Protein AF-A0A2G6P4N2-F1 (afdb_monomer)

Foldseek 3Di:
DPDVPQAPAEAEAPPLVVVLVVLQVVPKDKFAAPVLVVVLVVCVPVCVVSVVLSVQQAVVVVVVVVVVVVPDDDDDPDDDPPPPRHGHDHPDMDMPTDPASLVVLLVVCSSHPYYHYDDLPCPVVQVSCRSNVHDPPPDDDDDDDPDDCVVDDDDDPPPADLPPVCLVVRLVVVLVVVVCVCVVDFDKDKDFHQDLVSVVVSVVVNVVVVDPKDKDKADDDPPDDDDDDDDDDDDDDDDDDDDDDDDDDDDDTIIMIIGDDDD

Mean predicted aligned error: 15.04 Å

Secondary structure (DSSP, 8-state):
--SGGG---EEEETTTHHHHHHHHHHH-EEEESHHHHHHHHHTTTT-HHHHHHHHHHHHHHHHHHHT-TT-SPP--SSPPTT-TT----TT-EEEE--S--HHHHHHHHTTSSEEEE--TT--SHHHHHHHTT--TT-----PPP-S-GGG------TT---SGGGHHHHHHHHHHHHHHHHHHS-SEEEEEESSHHHHHHHHHHHHTTT---EEEE--------S----PPPPPPS-------------SSSEEEEEEPPP-

Nearest PDB structures (foldseek):
  2vsf-assembly1_A  TM=6.490E-01  e=2.785E-02  Thermoplasma acidophilum
  2fph-assembly1_X  TM=6.179E-01  e=8.027E+00  Streptococcus pneumoniae R6
  5eqj-assembly1_A-2  TM=3.404E-01  e=4.078E+00  Saccharomyces cerevisiae S288C

Structure (mmCIF, N/CA/C/O backbone):
data_AF-A0A2G6P4N2-F1
#
_entry.id   AF-A0A2G6P4N2-F1
#
loop_
_atom_site.group_PDB
_atom_site.id
_atom_site.type_symbol
_atom_site.label_atom_id
_atom_site.label_alt_id
_atom_site.label_comp_id
_atom_site.label_asym_id
_atom_site.label_entity_id
_atom_site.label_seq_id
_atom_site.pdbx_PDB_ins_code
_atom_site.Cartn_x
_atom_site.Cartn_y
_atom_site.Cartn_z
_atom_site.occupancy
_atom_site.B_iso_or_equiv
_atom_site.auth_seq_id
_atom_site.auth_comp_id
_atom_site.auth_asym_id
_atom_site.auth_atom_id
_atom_site.pdbx_PDB_model_num
ATOM 1 N N . MET A 1 1 ? 9.043 -32.151 -29.397 1.00 34.69 1 MET A N 1
ATOM 2 C CA . MET A 1 1 ? 8.868 -32.771 -28.065 1.00 34.69 1 MET A CA 1
ATOM 3 C C . MET A 1 1 ? 9.788 -32.085 -27.043 1.00 34.69 1 MET A C 1
ATOM 5 O O . MET A 1 1 ? 10.724 -32.703 -26.569 1.00 34.69 1 MET A O 1
ATOM 9 N N . PHE A 1 2 ? 9.583 -30.788 -26.751 1.00 40.69 2 PHE A N 1
ATOM 10 C CA . PHE A 1 2 ? 10.511 -30.002 -25.902 1.00 40.69 2 PHE A CA 1
ATOM 11 C C . PHE A 1 2 ? 9.855 -28.914 -25.020 1.00 40.69 2 PHE A C 1
ATOM 13 O O . PHE A 1 2 ? 10.559 -28.139 -24.379 1.00 40.69 2 PHE A O 1
ATOM 20 N N . GLU A 1 3 ? 8.523 -28.830 -24.943 1.00 49.84 3 GLU A N 1
ATOM 21 C CA . GLU A 1 3 ? 7.848 -27.791 -24.135 1.00 49.84 3 GLU A CA 1
ATOM 22 C C . GLU A 1 3 ? 7.454 -28.250 -22.723 1.00 49.84 3 GLU A C 1
ATOM 24 O O . GLU A 1 3 ? 7.268 -27.431 -21.823 1.00 49.84 3 GLU A O 1
ATOM 29 N N . GLU A 1 4 ? 7.370 -29.561 -22.508 1.00 49.09 4 GLU A N 1
ATOM 30 C CA . GLU A 1 4 ? 6.678 -30.172 -21.368 1.00 49.09 4 GLU A CA 1
ATOM 31 C C . GLU A 1 4 ? 7.374 -29.952 -20.009 1.00 49.09 4 GLU A C 1
ATOM 33 O O . GLU A 1 4 ? 6.732 -29.989 -18.961 1.00 49.09 4 GLU A O 1
ATOM 38 N N . GLN A 1 5 ? 8.668 -29.610 -20.007 1.00 51.44 5 GLN A N 1
ATOM 39 C CA . GLN A 1 5 ? 9.425 -29.288 -18.789 1.00 51.44 5 GLN A CA 1
ATOM 40 C C . GLN A 1 5 ? 9.215 -27.852 -18.260 1.00 51.44 5 GLN A C 1
ATOM 42 O O . GLN A 1 5 ? 9.641 -27.553 -17.144 1.00 51.44 5 GLN A O 1
ATOM 47 N N . LYS A 1 6 ? 8.569 -26.938 -19.003 1.00 54.97 6 LYS A N 1
ATOM 48 C CA . LYS A 1 6 ? 8.552 -25.496 -18.654 1.00 54.97 6 LYS A CA 1
ATOM 49 C C . LYS A 1 6 ? 7.712 -25.102 -17.425 1.00 54.97 6 LYS A C 1
ATOM 51 O O . LYS A 1 6 ? 7.824 -23.959 -16.987 1.00 54.97 6 LYS A O 1
ATOM 56 N N . ARG A 1 7 ? 6.876 -25.988 -16.863 1.00 65.44 7 ARG A N 1
ATOM 57 C CA . ARG A 1 7 ? 5.937 -25.670 -15.759 1.00 65.44 7 ARG A CA 1
ATOM 58 C C . ARG A 1 7 ? 5.946 -26.716 -14.635 1.00 65.44 7 ARG A C 1
ATOM 60 O O . ARG A 1 7 ? 4.936 -27.361 -14.360 1.00 65.44 7 ARG A O 1
ATOM 67 N N . SER A 1 8 ? 7.090 -26.867 -13.967 1.00 77.75 8 SER A N 1
ATOM 68 C CA . SER A 1 8 ? 7.266 -27.740 -12.790 1.00 77.75 8 SER A CA 1
ATOM 69 C C . SER A 1 8 ? 7.019 -27.057 -11.433 1.00 77.75 8 SER A C 1
ATOM 71 O O . SER A 1 8 ? 6.889 -27.742 -10.422 1.00 77.75 8 SER A O 1
ATOM 73 N N . HIS A 1 9 ? 6.937 -25.723 -11.384 1.00 86.44 9 HIS A N 1
ATOM 74 C CA . HIS A 1 9 ? 6.884 -24.954 -10.134 1.00 86.44 9 HIS A CA 1
ATOM 75 C C . HIS A 1 9 ? 5.471 -24.465 -9.795 1.00 86.44 9 HIS A C 1
ATOM 77 O O . HIS A 1 9 ? 4.723 -24.053 -10.681 1.00 86.44 9 HIS A O 1
ATOM 83 N N . THR A 1 10 ? 5.135 -24.435 -8.504 1.00 92.38 10 THR A N 1
ATOM 84 C CA . THR A 1 10 ? 3.964 -23.719 -7.967 1.00 92.38 10 THR A CA 1
ATOM 85 C C . THR A 1 10 ? 4.447 -22.518 -7.165 1.00 92.38 10 THR A C 1
ATOM 87 O O . THR A 1 10 ? 5.362 -22.658 -6.355 1.00 92.38 10 THR A O 1
ATOM 90 N N . PHE A 1 11 ? 3.848 -21.347 -7.373 1.00 93.88 11 PHE A N 1
ATOM 91 C CA . PHE A 1 11 ? 4.112 -20.166 -6.551 1.00 93.88 11 PHE A CA 1
ATOM 92 C C . PHE A 1 11 ? 3.075 -20.039 -5.436 1.00 93.88 11 PHE A C 1
ATOM 94 O O . PHE A 1 11 ? 1.879 -20.219 -5.659 1.00 93.88 11 PHE A O 1
ATOM 101 N N . LEU A 1 12 ? 3.544 -19.686 -4.242 1.00 94.75 12 LEU A N 1
ATOM 102 C CA . LEU A 1 12 ? 2.726 -19.358 -3.082 1.00 94.75 12 LEU A CA 1
ATOM 103 C C . LEU A 1 12 ? 3.192 -17.991 -2.571 1.00 94.75 12 LEU A C 1
ATOM 105 O O . LEU A 1 12 ? 4.346 -17.842 -2.174 1.00 94.75 12 LEU A O 1
ATOM 109 N N . VAL A 1 13 ? 2.320 -16.987 -2.655 1.00 93.94 13 VAL A N 1
ATOM 110 C CA . VAL A 1 13 ? 2.643 -15.579 -2.394 1.00 93.94 13 VAL A CA 1
ATOM 111 C C . VAL A 1 13 ? 1.896 -15.105 -1.154 1.00 93.94 13 VAL A C 1
ATOM 113 O O . VAL A 1 13 ? 0.691 -14.853 -1.207 1.00 93.94 13 VAL A O 1
ATOM 116 N N . ASP A 1 14 ? 2.648 -14.984 -0.061 1.00 94.31 14 ASP A N 1
ATOM 117 C CA . ASP A 1 14 ? 2.217 -14.374 1.198 1.00 94.31 14 ASP A CA 1
ATOM 118 C C . ASP A 1 14 ? 2.174 -12.840 1.089 1.00 94.31 14 ASP A C 1
ATOM 120 O O . ASP A 1 14 ? 2.883 -12.230 0.283 1.00 94.31 14 ASP A O 1
ATOM 124 N N . GLU A 1 15 ? 1.308 -12.231 1.895 1.00 94.31 15 GLU A N 1
ATOM 125 C CA . GLU A 1 15 ? 0.931 -10.819 1.910 1.00 94.31 15 GLU A CA 1
ATOM 126 C C . GLU A 1 15 ? 0.879 -10.160 0.526 1.00 94.31 15 GLU A C 1
ATOM 128 O O . GLU A 1 15 ? 1.399 -9.059 0.301 1.00 94.31 15 GLU A O 1
ATOM 133 N N . ALA A 1 16 ? 0.197 -10.839 -0.403 1.00 94.69 16 ALA A N 1
ATOM 134 C CA . ALA A 1 16 ? 0.125 -10.495 -1.819 1.00 94.69 16 ALA A CA 1
ATOM 135 C C . ALA A 1 16 ? -0.333 -9.049 -2.103 1.00 94.69 16 ALA A C 1
ATOM 137 O O . ALA A 1 16 ? 0.017 -8.504 -3.148 1.00 94.69 16 ALA A O 1
ATOM 138 N N . HIS A 1 17 ? -1.022 -8.374 -1.171 1.00 93.69 17 HIS A N 1
ATOM 139 C CA . HIS A 1 17 ? -1.331 -6.943 -1.293 1.00 93.69 17 HIS A CA 1
ATOM 140 C C . HIS A 1 17 ? -0.070 -6.078 -1.499 1.00 93.69 17 HIS A C 1
ATOM 142 O O . HIS A 1 17 ? -0.106 -5.090 -2.231 1.00 93.69 17 HIS A O 1
ATOM 148 N N . ASN A 1 18 ? 1.072 -6.477 -0.921 1.00 91.50 18 ASN A N 1
ATOM 149 C CA . ASN A 1 18 ? 2.359 -5.808 -1.123 1.00 91.50 18 ASN A CA 1
ATOM 150 C C . ASN A 1 18 ? 2.904 -5.982 -2.546 1.00 91.50 18 ASN A C 1
ATOM 152 O O . ASN A 1 18 ? 3.698 -5.147 -2.982 1.00 91.50 18 ASN A O 1
ATOM 156 N N . LEU A 1 19 ? 2.541 -7.055 -3.260 1.00 92.94 19 LEU A N 1
ATOM 157 C CA . LEU A 1 19 ? 3.178 -7.416 -4.528 1.00 92.94 19 LEU A CA 1
ATOM 158 C C . LEU A 1 19 ? 2.992 -6.336 -5.596 1.00 92.94 19 LEU A C 1
ATOM 160 O O . LEU A 1 19 ? 3.920 -6.109 -6.369 1.00 92.94 19 LEU A O 1
ATOM 164 N N . VAL A 1 20 ? 1.852 -5.635 -5.617 1.00 91.19 20 VAL A N 1
ATOM 165 C CA . VAL A 1 20 ? 1.613 -4.561 -6.594 1.00 91.19 20 VAL A CA 1
ATOM 166 C C . VAL A 1 20 ? 2.653 -3.453 -6.425 1.00 91.19 20 VAL A C 1
ATOM 168 O O . VAL A 1 20 ? 3.427 -3.188 -7.341 1.00 91.19 20 VAL A O 1
ATOM 171 N N . ASP A 1 21 ? 2.754 -2.860 -5.234 1.00 88.25 21 ASP A N 1
ATOM 172 C CA . ASP A 1 21 ? 3.689 -1.756 -4.988 1.00 88.25 21 ASP A CA 1
ATOM 173 C C . ASP A 1 21 ? 5.155 -2.202 -4.998 1.00 88.25 21 ASP A C 1
ATOM 175 O O . ASP A 1 21 ? 6.033 -1.416 -5.349 1.00 88.25 21 ASP A O 1
ATOM 179 N N . ARG A 1 22 ? 5.443 -3.467 -4.659 1.00 89.94 22 ARG A N 1
ATOM 180 C CA . ARG A 1 22 ? 6.779 -4.059 -4.829 1.00 89.94 22 ARG A CA 1
ATOM 181 C C . ARG A 1 22 ? 7.164 -4.209 -6.293 1.00 89.94 22 ARG A C 1
ATOM 183 O O . ARG A 1 22 ? 8.308 -3.934 -6.633 1.00 89.94 22 ARG A O 1
ATOM 190 N N . SER A 1 23 ? 6.233 -4.606 -7.151 1.00 89.38 23 SER A N 1
ATOM 191 C CA . SER A 1 23 ? 6.482 -4.736 -8.585 1.00 89.38 23 SER A CA 1
ATOM 192 C C . SER A 1 23 ? 6.567 -3.370 -9.260 1.00 89.38 23 SER A C 1
ATOM 194 O O . SER A 1 23 ? 7.471 -3.159 -10.062 1.00 89.38 23 SER A O 1
ATOM 196 N N . ARG A 1 24 ? 5.743 -2.391 -8.857 1.00 90.88 24 ARG A N 1
ATOM 197 C CA . ARG A 1 24 ? 5.930 -0.982 -9.251 1.00 90.88 24 ARG A CA 1
ATOM 198 C C . ARG A 1 24 ? 7.316 -0.467 -8.855 1.00 90.88 24 ARG A C 1
ATOM 200 O O . ARG A 1 24 ? 8.012 0.098 -9.689 1.00 90.88 24 ARG A O 1
ATOM 207 N N . GLU A 1 25 ? 7.750 -0.704 -7.614 1.00 86.31 25 GLU A N 1
ATOM 208 C CA . GLU A 1 25 ? 9.089 -0.349 -7.107 1.00 86.31 25 GLU A CA 1
ATOM 209 C C . GLU A 1 25 ? 10.217 -1.057 -7.888 1.00 86.31 25 GLU A C 1
ATOM 211 O O . GLU A 1 25 ? 11.222 -0.427 -8.203 1.00 86.31 25 GLU A O 1
ATOM 216 N N . MET A 1 26 ? 10.039 -2.334 -8.244 1.00 87.25 26 MET A N 1
ATOM 217 C CA . MET A 1 26 ? 11.032 -3.175 -8.932 1.00 87.25 26 MET A CA 1
ATOM 218 C C . MET A 1 26 ? 11.147 -2.910 -10.441 1.00 87.25 26 MET A C 1
ATOM 220 O O . MET A 1 26 ? 12.238 -3.034 -10.993 1.00 87.25 26 MET A O 1
ATOM 224 N N . PHE A 1 27 ? 10.046 -2.554 -11.106 1.00 85.19 27 PHE A N 1
ATOM 225 C CA . PHE A 1 27 ? 10.009 -2.226 -12.537 1.00 85.19 27 PHE A CA 1
ATOM 226 C C . PHE A 1 27 ? 10.115 -0.715 -12.815 1.00 85.19 27 PHE A C 1
ATOM 228 O O . PHE A 1 27 ? 10.102 -0.304 -13.973 1.00 85.19 27 PHE A O 1
ATOM 235 N N . SER A 1 28 ? 10.244 0.119 -11.778 1.00 83.50 28 SER A N 1
ATOM 236 C CA . SER A 1 28 ? 10.605 1.534 -11.926 1.00 83.50 28 SER A CA 1
ATOM 237 C C . SER A 1 28 ? 12.117 1.711 -12.076 1.00 83.50 28 SER A C 1
ATOM 239 O O . SER A 1 28 ? 12.900 1.022 -11.424 1.00 83.50 28 SER A O 1
ATOM 241 N N . ALA A 1 29 ? 12.541 2.694 -12.871 1.00 77.75 29 ALA A N 1
ATOM 242 C CA . ALA A 1 29 ? 13.952 3.037 -13.051 1.00 77.75 29 ALA A CA 1
ATOM 243 C C . ALA A 1 29 ? 14.230 4.480 -12.601 1.00 77.75 29 ALA A C 1
ATOM 245 O O . ALA A 1 29 ? 13.773 5.433 -13.235 1.00 77.75 29 ALA A O 1
ATOM 246 N N . THR A 1 30 ? 15.004 4.647 -11.522 1.00 73.31 30 THR A N 1
ATOM 247 C CA . THR A 1 30 ? 15.479 5.960 -11.052 1.00 73.31 30 THR A CA 1
ATOM 248 C C . THR A 1 30 ? 16.888 6.245 -11.566 1.00 73.31 30 THR A C 1
ATOM 250 O O . THR A 1 30 ? 17.805 5.444 -11.401 1.00 73.31 30 THR A O 1
ATOM 253 N N . LEU A 1 31 ? 17.058 7.422 -12.160 1.00 68.62 31 LEU A N 1
ATOM 254 C CA . LEU A 1 31 ? 18.263 7.906 -12.819 1.00 68.62 31 LEU A CA 1
ATOM 255 C C . LEU A 1 31 ? 18.715 9.173 -12.072 1.00 68.62 31 LEU A C 1
ATOM 257 O O . LEU A 1 31 ? 18.015 10.188 -12.066 1.00 68.62 31 LEU A O 1
ATOM 261 N N . SER A 1 32 ? 19.853 9.088 -11.380 1.00 68.62 32 SER A N 1
ATOM 262 C CA . SER A 1 32 ? 20.427 10.142 -10.527 1.00 68.62 32 SER A CA 1
ATOM 263 C C . SER A 1 32 ? 21.801 10.579 -11.042 1.00 68.62 32 SER A C 1
ATOM 265 O O . SER A 1 32 ? 22.460 9.829 -11.757 1.00 68.62 32 SER A O 1
ATOM 267 N N . LYS A 1 33 ? 22.273 11.784 -10.684 1.00 64.75 33 LYS A N 1
ATOM 268 C CA . LYS A 1 33 ? 23.544 12.308 -11.229 1.00 64.75 33 LYS A CA 1
ATOM 269 C C . LYS A 1 33 ? 24.809 11.573 -10.788 1.00 64.75 33 LYS A C 1
ATOM 271 O O . LYS A 1 33 ? 25.804 11.542 -11.509 1.00 64.75 33 LYS A O 1
ATOM 276 N N . GLU A 1 34 ? 24.831 11.088 -9.559 1.00 65.31 34 GLU A N 1
ATOM 277 C CA . GLU A 1 34 ? 26.085 10.749 -8.887 1.00 65.31 34 GLU A CA 1
ATOM 278 C C . GLU A 1 34 ? 26.924 9.670 -9.613 1.00 65.31 34 GLU A C 1
ATOM 280 O O . GLU A 1 34 ? 28.110 9.928 -9.855 1.00 65.31 34 GLU A O 1
ATOM 285 N N . PRO A 1 35 ? 26.355 8.531 -10.078 1.00 66.88 35 PRO A N 1
ATOM 286 C CA . PRO A 1 35 ? 27.124 7.502 -10.791 1.00 66.88 35 PRO A CA 1
ATOM 287 C C . PRO A 1 35 ? 27.782 8.033 -12.071 1.00 66.88 35 PRO A C 1
ATOM 289 O O . PRO A 1 35 ? 28.877 7.626 -12.456 1.00 66.88 35 PRO A O 1
ATOM 292 N N . PHE A 1 36 ? 27.118 8.981 -12.720 1.00 67.06 36 PHE A N 1
ATOM 293 C CA . PHE A 1 36 ? 27.472 9.521 -14.026 1.00 67.06 36 PHE A CA 1
ATOM 294 C C . PHE A 1 36 ? 28.635 10.521 -13.930 1.00 67.06 36 PHE A C 1
ATOM 296 O O . PHE A 1 36 ? 29.548 10.469 -14.754 1.00 67.06 36 PHE A O 1
ATOM 303 N N . LEU A 1 37 ? 28.657 11.419 -12.933 1.00 68.25 37 LEU A N 1
ATOM 304 C CA . LEU A 1 37 ? 29.835 12.276 -12.722 1.00 68.25 37 LEU A CA 1
ATOM 305 C C . LEU A 1 37 ? 31.069 11.453 -12.359 1.00 68.25 37 LEU A C 1
ATOM 307 O O . LEU A 1 37 ? 32.186 11.865 -12.665 1.00 68.25 37 LEU A O 1
ATOM 311 N N . THR A 1 38 ? 30.884 10.311 -11.703 1.00 71.50 38 THR A N 1
ATOM 312 C CA . THR A 1 38 ? 31.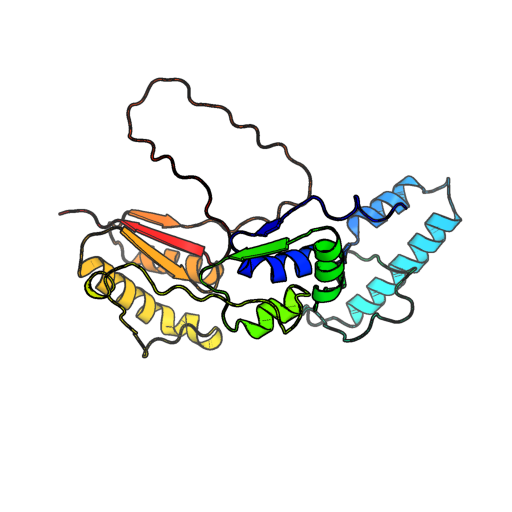960 9.360 -11.418 1.00 71.50 38 THR A CA 1
ATOM 313 C C . THR A 1 38 ? 32.473 8.727 -12.713 1.00 71.50 38 THR A C 1
ATOM 315 O O . THR A 1 38 ? 33.634 8.945 -13.049 1.00 71.50 38 THR A O 1
ATOM 318 N N . VAL A 1 39 ? 31.614 8.101 -13.528 1.00 70.62 39 VAL A N 1
ATOM 319 C CA . VAL A 1 39 ? 31.999 7.542 -14.845 1.00 70.62 39 VAL A CA 1
ATOM 320 C C . VAL A 1 39 ? 32.653 8.595 -15.757 1.00 70.62 39 VAL A C 1
ATOM 322 O O . VAL A 1 39 ? 33.694 8.331 -16.356 1.00 70.62 39 VAL A O 1
ATOM 325 N N . ARG A 1 40 ? 32.116 9.823 -15.827 1.00 68.62 40 ARG A N 1
ATOM 326 C CA . ARG A 1 40 ? 32.695 10.909 -16.644 1.00 68.62 40 ARG A CA 1
ATOM 327 C C . ARG A 1 40 ? 34.082 11.352 -16.160 1.00 68.62 40 ARG A C 1
ATOM 329 O O . ARG A 1 40 ? 34.882 11.795 -16.981 1.00 68.62 40 ARG A O 1
ATOM 336 N N . ARG A 1 41 ? 34.352 11.283 -14.851 1.00 75.19 41 ARG A N 1
ATOM 337 C CA . ARG A 1 41 ? 35.676 11.578 -14.277 1.00 75.19 41 ARG A CA 1
ATOM 338 C C . ARG A 1 41 ? 36.662 10.435 -14.506 1.00 75.19 41 ARG A C 1
ATOM 340 O O . ARG A 1 41 ? 37.822 10.725 -14.762 1.00 75.19 41 ARG A O 1
ATOM 347 N N . MET A 1 42 ? 36.201 9.183 -14.450 1.00 75.62 42 MET A N 1
ATOM 348 C CA . MET A 1 42 ? 37.035 7.998 -14.677 1.00 75.62 42 MET A CA 1
ATOM 349 C C . MET A 1 42 ? 37.589 7.949 -16.106 1.00 75.62 42 MET A C 1
ATOM 351 O O . MET A 1 42 ? 38.789 7.805 -16.265 1.00 75.62 42 MET A O 1
ATOM 355 N N . PHE A 1 43 ? 36.750 8.148 -17.128 1.00 73.12 43 PHE A N 1
ATOM 356 C CA . PHE A 1 43 ? 37.164 8.082 -18.542 1.00 73.12 43 PHE A CA 1
ATOM 357 C C . PHE A 1 43 ? 37.588 9.445 -19.127 1.00 73.12 43 PHE A C 1
ATOM 359 O O . PHE A 1 43 ? 37.291 9.769 -20.283 1.00 73.12 43 PHE A O 1
ATOM 366 N N . LYS A 1 44 ? 38.224 10.307 -18.318 1.00 69.00 44 LYS A N 1
ATOM 367 C CA . LYS A 1 44 ? 38.598 11.682 -18.703 1.00 69.00 44 LYS A CA 1
ATOM 368 C C . LYS A 1 44 ? 39.937 11.722 -19.460 1.00 69.00 44 LYS A C 1
ATOM 370 O O . LYS A 1 44 ? 40.887 12.376 -19.034 1.00 69.00 44 LYS A O 1
ATOM 375 N N . GLY A 1 45 ? 39.956 11.075 -20.618 1.00 67.19 45 GLY A N 1
ATOM 376 C CA . GLY A 1 45 ? 41.076 11.043 -21.562 1.00 67.19 45 GLY A CA 1
ATOM 377 C C . GLY A 1 45 ? 40.951 9.856 -22.511 1.00 67.19 45 GLY A C 1
ATOM 378 O O . GLY A 1 45 ? 41.049 10.017 -23.722 1.00 67.19 45 GLY A O 1
ATOM 379 N N . ASP A 1 46 ? 40.611 8.698 -21.949 1.00 73.19 46 ASP A N 1
ATOM 380 C CA . ASP A 1 46 ? 40.640 7.388 -22.611 1.00 73.19 46 ASP A CA 1
ATOM 381 C C . ASP A 1 46 ? 39.504 7.205 -23.624 1.00 73.19 46 ASP A C 1
ATOM 383 O O . ASP A 1 46 ? 39.679 6.566 -24.657 1.00 73.19 46 ASP A O 1
ATOM 387 N N . LEU A 1 47 ? 38.329 7.789 -23.349 1.00 73.69 47 LEU A N 1
ATOM 388 C CA . LEU A 1 47 ? 37.155 7.731 -24.229 1.00 73.69 47 LEU A CA 1
ATOM 389 C C . LEU A 1 47 ? 36.577 9.140 -24.472 1.00 73.69 47 LEU A C 1
ATOM 391 O O . LEU A 1 47 ? 35.564 9.516 -23.865 1.00 73.69 47 LEU A O 1
ATOM 395 N N . PRO A 1 48 ? 37.176 9.938 -25.382 1.00 70.25 48 PRO A N 1
ATOM 396 C CA . PRO A 1 48 ? 36.743 11.308 -25.663 1.00 70.25 48 PRO A CA 1
ATOM 397 C C . PRO A 1 48 ? 35.284 11.410 -26.122 1.00 70.25 48 PRO A C 1
ATOM 399 O O . PRO A 1 48 ? 34.582 12.349 -25.738 1.00 70.25 48 PRO A O 1
ATOM 402 N N . GLU A 1 49 ? 34.794 10.436 -26.896 1.00 65.50 49 GLU A N 1
ATOM 403 C CA . GLU A 1 49 ? 33.391 10.402 -27.313 1.00 65.50 49 GLU A CA 1
ATOM 404 C C . GLU A 1 49 ? 32.448 10.160 -26.132 1.00 65.50 49 GLU A C 1
ATOM 406 O O . GLU A 1 49 ? 31.492 10.920 -25.967 1.00 65.50 49 GLU A O 1
ATOM 411 N N . LEU A 1 50 ? 32.741 9.186 -25.262 1.00 64.06 50 LEU A N 1
ATOM 412 C CA . LEU A 1 50 ? 31.962 8.967 -24.043 1.00 64.06 50 LEU A CA 1
ATOM 413 C C . LEU A 1 50 ? 31.941 10.251 -23.204 1.00 64.06 50 LEU A C 1
ATOM 415 O O . LEU A 1 50 ? 30.866 10.742 -22.867 1.00 64.06 50 LEU A O 1
ATOM 419 N N . HIS A 1 51 ? 33.096 10.878 -22.961 1.00 65.06 51 HIS A N 1
ATOM 420 C CA . HIS A 1 51 ? 33.163 12.164 -22.262 1.00 65.06 51 HIS A CA 1
ATOM 421 C C . HIS A 1 51 ? 32.336 13.271 -22.960 1.00 65.06 51 HIS A C 1
ATOM 423 O O . HIS A 1 51 ? 31.681 14.066 -22.278 1.00 65.06 51 HIS A O 1
ATOM 429 N N . ARG A 1 52 ? 32.289 13.309 -24.302 1.00 66.56 52 ARG A N 1
ATOM 430 C CA . ARG A 1 52 ? 31.470 14.253 -25.089 1.00 66.56 52 ARG A CA 1
ATOM 431 C C . ARG A 1 52 ? 29.970 13.979 -24.963 1.00 66.56 52 ARG A C 1
ATOM 433 O O . ARG A 1 52 ? 29.210 14.932 -24.777 1.00 66.56 52 ARG A O 1
ATOM 440 N N . VAL A 1 53 ? 29.531 12.717 -25.007 1.00 65.69 53 VAL A N 1
ATOM 441 C CA . VAL A 1 53 ? 28.138 12.324 -24.721 1.00 65.69 53 VAL A CA 1
ATOM 442 C C . VAL A 1 53 ? 27.777 12.788 -23.313 1.00 65.69 53 VAL A C 1
ATOM 444 O O . VAL A 1 53 ? 26.898 13.636 -23.165 1.00 65.69 53 VAL A O 1
ATOM 447 N N . MET A 1 54 ? 28.558 12.364 -22.315 1.00 60.47 54 MET A N 1
ATOM 448 C CA . MET A 1 54 ? 28.450 12.708 -20.887 1.00 60.47 54 MET A CA 1
ATOM 449 C C . MET A 1 54 ? 28.509 14.230 -20.617 1.00 60.47 54 MET A C 1
ATOM 451 O O . MET A 1 54 ? 28.041 14.703 -19.579 1.00 60.47 54 MET A O 1
ATOM 455 N N . GLY A 1 55 ? 29.054 15.011 -21.556 1.00 64.19 55 GLY A N 1
ATOM 456 C CA . GLY A 1 55 ? 29.050 16.475 -21.569 1.00 64.19 55 GLY A CA 1
ATOM 457 C C . GLY A 1 55 ? 27.801 17.110 -22.199 1.00 64.19 55 GLY A C 1
ATOM 458 O O . GLY A 1 55 ? 27.315 18.107 -21.664 1.00 64.19 55 GLY A O 1
ATOM 459 N N . ARG A 1 56 ? 27.248 16.545 -23.289 1.00 65.75 56 ARG A N 1
ATOM 460 C CA . ARG A 1 56 ? 25.929 16.949 -23.834 1.00 65.75 56 ARG A CA 1
ATOM 461 C C . ARG A 1 56 ? 24.854 16.781 -22.768 1.00 65.75 56 ARG A C 1
ATOM 463 O O . ARG A 1 56 ? 24.097 17.715 -22.514 1.00 65.75 56 ARG A O 1
ATOM 470 N N . ILE A 1 57 ? 24.889 15.629 -22.096 1.00 62.66 57 ILE A N 1
ATOM 471 C CA . ILE A 1 57 ? 23.999 15.274 -20.997 1.00 62.66 57 ILE A CA 1
ATOM 472 C C . ILE A 1 57 ? 23.850 16.412 -19.983 1.00 62.66 57 ILE A C 1
ATOM 474 O O . ILE A 1 57 ? 22.739 16.840 -19.677 1.00 62.66 57 ILE A O 1
ATOM 478 N N . ASN A 1 58 ? 24.978 16.913 -19.466 1.00 63.81 58 ASN A N 1
ATOM 479 C CA . ASN A 1 58 ? 24.966 17.808 -18.312 1.00 63.81 58 ASN A CA 1
ATOM 480 C C . ASN A 1 58 ? 24.294 19.163 -18.607 1.00 63.81 58 ASN A C 1
ATOM 482 O O . ASN A 1 58 ? 24.005 19.918 -17.684 1.00 63.81 58 ASN A O 1
ATOM 486 N N . ARG A 1 59 ? 24.034 19.499 -19.876 1.00 65.00 59 ARG A N 1
ATOM 487 C CA . ARG A 1 59 ? 23.307 20.721 -20.237 1.00 65.00 59 ARG A CA 1
ATOM 488 C C . ARG A 1 59 ? 21.787 20.552 -20.156 1.00 65.00 59 ARG A C 1
ATOM 490 O O . ARG A 1 59 ? 21.117 21.502 -19.772 1.00 65.00 59 ARG A O 1
ATOM 497 N N . TRP A 1 60 ? 21.241 19.367 -20.442 1.00 62.72 60 TRP A N 1
ATOM 498 C CA . TRP A 1 60 ? 19.787 19.181 -20.530 1.00 62.72 60 TRP A CA 1
ATOM 499 C C . TRP A 1 60 ? 19.088 19.157 -19.162 1.00 62.72 60 TRP A C 1
ATOM 501 O O . TRP A 1 60 ? 18.148 19.923 -18.959 1.00 62.72 60 TRP A O 1
ATOM 511 N N . PHE A 1 61 ? 19.584 18.400 -18.172 1.00 57.75 61 PHE A N 1
ATOM 512 C CA . PHE A 1 61 ? 19.019 18.470 -16.810 1.00 57.75 61 PHE A CA 1
ATOM 513 C C . PHE A 1 61 ? 19.163 19.878 -16.182 1.00 57.75 61 PHE A C 1
ATOM 515 O O . PHE A 1 61 ? 18.354 20.237 -15.331 1.00 57.75 61 PHE A O 1
ATOM 522 N N . LEU A 1 62 ? 20.135 20.712 -16.593 1.00 63.06 62 LEU A N 1
ATOM 523 C CA . LEU A 1 62 ? 20.192 22.119 -16.154 1.00 63.06 62 LEU A CA 1
ATOM 524 C C . LEU A 1 62 ? 19.036 22.953 -16.733 1.00 63.06 62 LEU A C 1
ATOM 526 O O . LEU A 1 62 ? 18.500 23.804 -16.025 1.00 63.06 62 LEU A O 1
ATOM 530 N N . THR A 1 63 ? 18.619 22.687 -17.975 1.00 66.94 63 THR A N 1
ATOM 531 C CA . THR A 1 63 ? 17.405 23.274 -18.568 1.00 66.94 63 THR A CA 1
ATOM 532 C C . THR A 1 63 ? 16.152 22.787 -17.842 1.00 66.94 63 THR A C 1
ATOM 534 O O . THR A 1 63 ? 15.360 23.612 -17.394 1.00 66.94 63 THR A O 1
ATOM 537 N N . MET A 1 64 ? 16.001 21.472 -17.640 1.00 60.12 64 MET A N 1
ATOM 538 C CA . MET A 1 64 ? 14.832 20.905 -16.949 1.00 60.12 64 MET A CA 1
ATOM 539 C C . MET A 1 64 ? 14.717 21.404 -15.500 1.00 60.12 64 MET A C 1
ATOM 541 O O . MET A 1 64 ? 13.613 21.690 -15.041 1.00 60.12 64 MET A O 1
ATOM 545 N N . ARG A 1 65 ? 15.843 21.599 -14.791 1.00 59.44 65 ARG A N 1
ATOM 546 C CA . ARG A 1 65 ? 15.843 22.191 -13.443 1.00 59.44 65 ARG A CA 1
ATOM 547 C C . ARG A 1 65 ? 15.311 23.627 -13.444 1.00 59.44 65 ARG A C 1
ATOM 549 O O . ARG A 1 65 ? 14.449 23.923 -12.631 1.00 59.44 65 ARG A O 1
ATOM 556 N N . LYS A 1 66 ? 15.756 24.481 -14.379 1.00 64.25 66 LYS A N 1
ATOM 557 C CA . LYS A 1 66 ? 15.236 25.859 -14.546 1.00 64.25 66 LYS A CA 1
ATOM 558 C C . LYS A 1 66 ? 13.746 25.908 -14.915 1.00 64.25 66 LYS A C 1
ATOM 560 O O . LYS A 1 66 ? 13.086 26.905 -14.672 1.00 64.25 66 LYS A O 1
ATOM 565 N N . GLN A 1 67 ? 13.212 24.846 -15.517 1.00 64.69 67 GLN A N 1
ATOM 566 C CA . GLN A 1 67 ? 11.780 24.698 -15.812 1.00 64.69 67 GLN A CA 1
ATOM 567 C C . GLN A 1 67 ? 10.979 24.072 -14.650 1.00 64.69 67 GLN A C 1
ATOM 569 O O . GLN A 1 67 ? 9.793 23.784 -14.812 1.00 64.69 67 GLN A O 1
ATOM 574 N N . SER A 1 68 ? 11.619 23.828 -13.500 1.00 55.16 68 SER A N 1
ATOM 575 C CA . SER A 1 68 ? 11.056 23.132 -12.331 1.00 55.16 68 SER A CA 1
ATOM 576 C C . SER A 1 68 ? 11.222 23.946 -11.034 1.00 55.16 68 SER A C 1
ATOM 578 O O . SER A 1 68 ? 11.305 23.376 -9.946 1.00 55.16 68 SER A O 1
ATOM 580 N N . ASP A 1 69 ? 11.270 25.279 -11.144 1.00 49.28 69 ASP A N 1
ATOM 581 C CA . ASP A 1 69 ? 11.616 26.238 -10.072 1.00 49.28 69 ASP A CA 1
ATOM 582 C C . ASP A 1 69 ? 10.672 26.244 -8.844 1.00 49.28 69 ASP A C 1
ATOM 584 O O . ASP A 1 69 ? 10.928 26.948 -7.871 1.00 49.28 69 ASP A O 1
ATOM 588 N N . SER A 1 70 ? 9.604 25.439 -8.832 1.00 54.59 70 SER A N 1
ATOM 589 C CA . SER A 1 70 ? 8.700 25.274 -7.682 1.00 54.59 70 SER A CA 1
ATOM 590 C C . SER A 1 70 ? 9.159 24.234 -6.650 1.00 54.59 70 SER A C 1
ATOM 592 O O . SER A 1 70 ? 8.527 24.100 -5.603 1.00 54.59 70 SER A O 1
ATOM 594 N N . GLY A 1 71 ? 10.206 23.450 -6.939 1.00 53.22 71 GLY A N 1
ATOM 595 C CA . GLY A 1 71 ? 10.704 22.388 -6.049 1.00 53.22 71 GLY A CA 1
ATOM 596 C C . GLY A 1 71 ? 9.778 21.168 -5.898 1.00 53.22 71 GLY A C 1
ATOM 597 O O . GLY A 1 71 ? 10.089 20.253 -5.137 1.00 53.22 71 GLY A O 1
ATOM 598 N N . LEU A 1 72 ? 8.655 21.130 -6.621 1.00 49.78 72 LEU A N 1
ATOM 599 C CA . LEU A 1 72 ? 7.684 20.035 -6.599 1.00 49.78 72 LEU A CA 1
ATOM 600 C C . LEU A 1 72 ? 7.997 18.971 -7.670 1.00 49.78 72 LEU A C 1
ATOM 602 O O . LEU A 1 72 ? 8.485 19.309 -8.751 1.00 49.78 72 LEU A O 1
ATOM 606 N N . PRO A 1 73 ? 7.685 17.682 -7.426 1.00 53.31 73 PRO A N 1
ATOM 607 C CA . PRO A 1 73 ? 7.885 16.626 -8.414 1.00 53.31 73 PRO A CA 1
ATOM 608 C C . PRO A 1 73 ? 6.921 16.785 -9.601 1.00 53.31 73 PRO A C 1
ATOM 610 O O . PRO A 1 73 ? 5.704 16.662 -9.457 1.00 53.31 73 PRO A O 1
ATOM 613 N N . ARG A 1 74 ? 7.477 17.025 -10.792 1.00 60.94 74 ARG A N 1
ATOM 614 C CA . ARG A 1 74 ? 6.739 17.082 -12.062 1.00 60.94 74 ARG A CA 1
ATOM 615 C C . ARG A 1 74 ? 6.446 15.663 -12.563 1.00 60.94 74 ARG A C 1
ATOM 617 O O . ARG A 1 74 ? 7.355 14.845 -12.664 1.00 60.94 74 ARG A O 1
ATOM 624 N N . ILE A 1 75 ? 5.179 15.382 -12.873 1.00 62.97 75 ILE A N 1
ATOM 625 C CA . ILE A 1 75 ? 4.714 14.099 -13.422 1.00 62.97 75 ILE A CA 1
ATOM 626 C C . ILE A 1 75 ? 4.304 14.326 -14.877 1.00 62.97 75 ILE A C 1
ATOM 628 O O . ILE A 1 75 ? 3.469 15.185 -15.153 1.00 62.97 75 ILE A O 1
ATOM 632 N N . GLU A 1 76 ? 4.863 13.542 -15.795 1.00 64.25 76 GLU A N 1
ATOM 633 C CA . GLU A 1 76 ? 4.563 13.608 -17.229 1.00 64.25 76 GLU A CA 1
ATOM 634 C C . GLU A 1 76 ? 4.000 12.268 -17.717 1.00 64.25 76 GLU A C 1
ATOM 636 O O . GLU A 1 76 ? 4.339 11.212 -17.184 1.00 64.25 76 GLU A O 1
ATOM 641 N N . LYS A 1 77 ? 3.094 12.309 -18.703 1.00 60.31 77 LYS A N 1
ATOM 642 C CA . LYS A 1 77 ? 2.405 11.109 -19.225 1.00 60.31 77 LYS A CA 1
ATOM 643 C C . LYS A 1 77 ? 3.202 10.358 -20.297 1.00 60.31 77 LYS A C 1
ATOM 645 O O . LYS A 1 77 ? 2.861 9.227 -20.623 1.00 60.31 77 LYS A O 1
ATOM 650 N N . SER A 1 78 ? 4.235 10.987 -20.842 1.00 57.88 78 SER A N 1
ATOM 651 C CA . SER A 1 78 ? 5.151 10.445 -21.841 1.00 57.88 78 SER A CA 1
ATOM 652 C C . SER A 1 78 ? 6.589 10.643 -21.368 1.00 57.88 78 SER A C 1
ATOM 654 O O . SER A 1 78 ? 6.868 11.520 -20.550 1.00 57.88 78 SER A O 1
ATOM 656 N N . ALA A 1 79 ? 7.514 9.842 -21.892 1.00 57.50 79 ALA A N 1
ATOM 657 C CA . ALA A 1 79 ? 8.934 10.144 -21.767 1.00 57.50 79 ALA A CA 1
ATOM 658 C C . ALA A 1 79 ? 9.247 11.476 -22.487 1.00 57.50 79 ALA A C 1
ATOM 660 O O . ALA A 1 79 ? 8.745 11.669 -23.596 1.00 57.50 79 ALA A O 1
ATOM 661 N N . PRO A 1 80 ? 10.070 12.371 -21.911 1.00 60.38 80 PRO A N 1
ATOM 662 C CA . PRO A 1 80 ? 10.572 13.545 -22.621 1.00 60.38 80 PRO A CA 1
ATOM 663 C C . PRO A 1 80 ? 11.336 13.167 -23.895 1.00 60.38 80 PRO A C 1
ATOM 665 O O . PRO A 1 80 ? 12.163 12.249 -23.879 1.00 60.38 80 PRO A O 1
ATOM 668 N N . ASP A 1 81 ? 11.120 13.906 -24.982 1.00 54.84 81 ASP A N 1
ATOM 669 C CA . ASP A 1 81 ? 11.858 13.699 -26.227 1.00 54.84 81 ASP A CA 1
ATOM 670 C C . ASP A 1 81 ? 13.370 13.870 -26.022 1.00 54.84 81 ASP A C 1
ATOM 672 O O . ASP A 1 81 ? 13.844 14.793 -25.355 1.00 54.84 81 ASP A O 1
ATOM 676 N N . GLY A 1 82 ? 14.152 12.952 -26.596 1.00 55.19 82 GLY A N 1
ATOM 677 C CA . GLY A 1 82 ? 15.607 12.936 -26.431 1.00 55.19 82 GLY A CA 1
ATOM 678 C C . GLY A 1 82 ? 16.107 12.373 -25.092 1.00 55.19 82 GLY A C 1
ATOM 679 O O . GLY A 1 82 ? 17.266 12.599 -24.753 1.00 55.19 82 GLY A O 1
ATOM 680 N N . L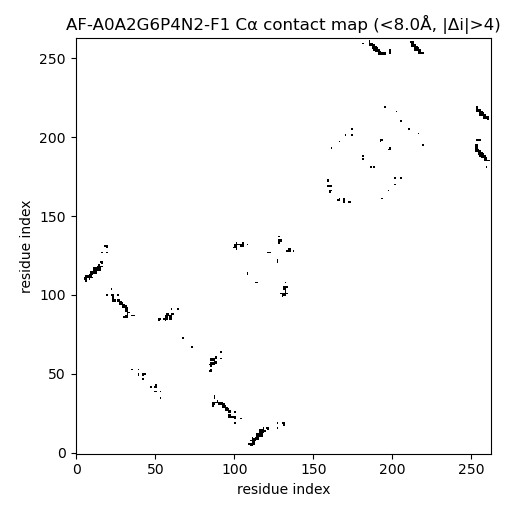EU A 1 83 ? 15.287 11.616 -24.348 1.00 49.03 83 LEU A N 1
ATOM 681 C CA . LEU A 1 83 ? 15.656 11.031 -23.048 1.00 49.03 83 LEU A CA 1
ATOM 682 C C . LEU A 1 83 ? 16.953 10.200 -23.064 1.00 49.03 83 LEU A C 1
ATOM 684 O O . LEU A 1 83 ? 17.794 10.323 -22.173 1.00 49.03 83 LEU A O 1
ATOM 688 N N . GLY A 1 84 ? 17.092 9.332 -24.071 1.00 49.62 84 GLY A N 1
ATOM 689 C CA . GLY A 1 84 ? 18.110 8.276 -24.120 1.00 49.62 84 GLY A CA 1
ATOM 690 C C . GLY A 1 84 ? 19.555 8.754 -23.912 1.00 49.62 84 GLY A C 1
ATOM 691 O O . GLY A 1 84 ? 20.277 8.120 -23.143 1.00 49.62 84 GLY A O 1
ATOM 692 N N . PRO A 1 85 ? 20.005 9.861 -24.538 1.00 48.75 85 PRO A N 1
ATOM 693 C CA . PRO A 1 85 ? 21.401 10.272 -24.452 1.00 48.75 85 PRO A CA 1
ATOM 694 C C . PRO A 1 85 ? 21.734 11.319 -23.375 1.00 48.75 85 PRO A C 1
ATOM 696 O O . PRO A 1 85 ? 22.837 11.842 -23.490 1.00 48.75 85 PRO A O 1
ATOM 699 N N . LEU A 1 86 ? 20.849 11.725 -22.432 1.00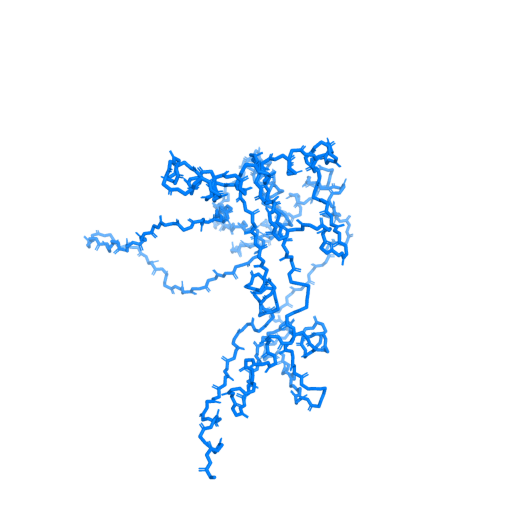 50.38 86 LEU A N 1
ATOM 700 C CA . LEU A 1 86 ? 20.946 13.064 -21.781 1.00 50.38 86 LEU A CA 1
ATOM 701 C C . LEU A 1 86 ? 20.623 13.224 -20.257 1.00 50.38 86 LEU A C 1
ATOM 703 O O . LEU A 1 86 ? 20.082 14.246 -19.847 1.00 50.38 86 LEU A O 1
ATOM 707 N N . LEU A 1 87 ? 21.036 12.329 -19.353 1.00 43.59 87 LEU A N 1
ATOM 708 C CA . LEU A 1 87 ? 20.511 12.254 -17.967 1.00 43.59 87 LEU A CA 1
ATOM 709 C C . LEU A 1 87 ? 21.399 12.698 -16.734 1.00 43.59 87 LEU A C 1
ATOM 711 O O . LEU A 1 87 ? 21.545 11.905 -15.808 1.00 43.59 87 LEU A O 1
ATOM 715 N N . TRP A 1 88 ? 21.965 13.928 -16.614 1.00 46.75 88 TRP A N 1
ATOM 716 C CA . TRP A 1 88 ? 22.809 14.347 -15.436 1.00 46.75 88 TRP A CA 1
ATOM 717 C C . TRP A 1 88 ? 22.774 15.869 -15.007 1.00 46.75 88 TRP A C 1
ATOM 719 O O . TRP A 1 88 ? 23.203 16.724 -15.769 1.00 46.75 88 TRP A O 1
ATOM 729 N N . ALA A 1 89 ? 22.425 16.247 -13.755 1.00 35.88 89 ALA A N 1
ATOM 730 C CA . ALA A 1 89 ? 22.674 17.543 -13.051 1.00 35.88 89 ALA A CA 1
ATOM 731 C C . ALA A 1 89 ? 22.480 17.380 -11.519 1.00 35.88 89 ALA A C 1
ATOM 733 O O . ALA A 1 89 ? 21.785 16.458 -11.104 1.00 35.88 89 ALA A O 1
ATOM 734 N N . ASP A 1 90 ? 23.123 18.194 -10.664 1.00 44.12 90 ASP A N 1
ATOM 735 C CA . ASP A 1 90 ? 23.224 17.872 -9.220 1.00 44.12 90 ASP A CA 1
ATOM 736 C C . ASP A 1 90 ? 21.925 18.145 -8.454 1.00 44.12 90 ASP A C 1
ATOM 738 O O . ASP A 1 90 ? 21.248 19.145 -8.698 1.00 44.12 90 ASP A O 1
ATOM 742 N N . GLN A 1 91 ? 21.593 17.216 -7.548 1.00 53.81 91 GLN A N 1
ATOM 743 C CA . GLN A 1 91 ? 20.288 17.072 -6.885 1.00 5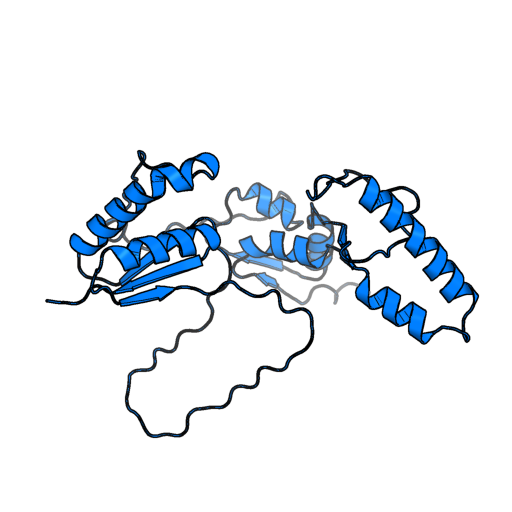3.81 91 GLN A CA 1
ATOM 744 C C . GLN A 1 91 ? 19.084 16.901 -7.835 1.00 53.81 91 GLN A C 1
ATOM 746 O O . GLN A 1 91 ? 17.947 17.160 -7.453 1.00 53.81 91 GLN A O 1
ATOM 751 N N . PHE A 1 92 ? 19.303 16.397 -9.056 1.00 52.25 92 PHE A N 1
ATOM 752 C CA . PHE A 1 92 ? 18.222 15.921 -9.925 1.00 52.25 92 PHE A CA 1
ATOM 753 C C . PHE A 1 92 ? 18.118 14.388 -9.880 1.00 52.25 92 PHE A C 1
ATOM 755 O O . PHE A 1 92 ? 19.113 13.677 -10.064 1.00 52.25 92 PHE A O 1
ATOM 762 N N . GLN A 1 93 ? 16.902 13.883 -9.663 1.00 59.94 93 GLN A N 1
ATOM 763 C CA . GLN A 1 93 ? 16.537 12.478 -9.844 1.00 59.94 93 GLN A CA 1
ATOM 764 C C . GLN A 1 93 ? 15.332 12.401 -10.775 1.00 59.94 93 GLN A C 1
ATOM 766 O O . GLN A 1 93 ? 14.314 13.042 -10.528 1.00 59.94 93 GLN A O 1
ATOM 771 N N . MET A 1 94 ? 15.429 11.577 -11.812 1.00 64.75 94 MET A N 1
ATOM 772 C CA . MET A 1 94 ? 14.315 11.258 -12.698 1.00 64.75 94 MET A CA 1
ATOM 773 C C . MET A 1 94 ? 13.889 9.819 -12.435 1.00 64.75 94 MET A C 1
ATOM 775 O O . MET A 1 94 ? 14.747 8.944 -12.397 1.00 64.75 94 MET A O 1
ATOM 779 N N . THR A 1 95 ? 12.598 9.545 -12.256 1.00 67.69 95 THR A N 1
ATOM 780 C CA . THR A 1 95 ? 12.104 8.166 -12.114 1.00 67.69 95 THR A CA 1
ATOM 781 C C . THR A 1 95 ? 11.100 7.863 -13.210 1.00 67.69 95 THR A C 1
ATOM 783 O O . THR A 1 95 ? 10.019 8.445 -13.231 1.00 67.69 95 THR A O 1
ATOM 786 N N . LEU A 1 96 ? 11.445 6.924 -14.091 1.00 72.94 96 LEU A N 1
ATOM 787 C CA . LEU A 1 96 ? 10.459 6.243 -14.921 1.00 72.94 96 LEU A CA 1
ATOM 788 C C . LEU A 1 96 ? 9.668 5.321 -13.990 1.00 72.94 96 LEU A C 1
ATOM 790 O O . LEU A 1 96 ? 10.180 4.283 -13.569 1.00 72.94 96 LEU A O 1
ATOM 794 N N . PHE A 1 97 ? 8.471 5.750 -13.596 1.00 79.62 97 PHE A N 1
ATOM 795 C CA . PHE A 1 97 ? 7.647 5.031 -12.630 1.00 79.62 97 PHE A CA 1
ATOM 796 C C . PHE A 1 97 ? 6.742 4.015 -13.328 1.00 79.62 97 PHE A C 1
ATOM 798 O O . PHE A 1 97 ? 5.937 4.374 -14.188 1.00 79.62 97 PHE A O 1
ATOM 805 N N . CYS A 1 98 ? 6.849 2.747 -12.936 1.00 83.81 98 CYS A N 1
ATOM 806 C CA . CYS A 1 98 ? 5.945 1.702 -13.396 1.00 83.81 98 CYS A CA 1
ATOM 807 C C . CYS A 1 98 ? 4.578 1.869 -12.711 1.00 83.81 98 CYS A C 1
ATOM 809 O O . CYS A 1 98 ? 4.440 1.620 -11.514 1.00 83.81 98 CYS A O 1
ATOM 811 N N . ILE A 1 99 ? 3.574 2.323 -13.467 1.00 86.38 99 ILE A N 1
ATOM 812 C CA . ILE A 1 99 ? 2.190 2.487 -12.987 1.00 86.38 99 ILE A CA 1
ATOM 813 C C . ILE A 1 99 ? 1.473 1.129 -12.937 1.00 86.38 99 ILE A C 1
ATOM 815 O O . ILE A 1 99 ? 0.787 0.827 -11.957 1.00 86.38 99 ILE A O 1
ATOM 819 N N . ASP A 1 100 ? 1.664 0.313 -13.973 1.00 90.56 100 ASP A N 1
ATOM 820 C CA . ASP A 1 100 ? 1.036 -0.994 -14.148 1.00 90.56 100 ASP A CA 1
ATOM 821 C C . ASP A 1 100 ? 2.107 -2.093 -14.320 1.00 90.56 100 ASP A C 1
ATOM 823 O O . ASP A 1 100 ? 2.787 -2.118 -15.349 1.00 90.56 100 ASP A O 1
ATOM 827 N N . PRO A 1 101 ? 2.286 -2.981 -13.321 1.00 92.38 101 PRO A N 1
ATOM 828 C CA . PRO A 1 101 ? 3.217 -4.105 -13.378 1.00 92.38 101 PRO A CA 1
ATOM 829 C C . PRO A 1 101 ? 2.592 -5.410 -13.918 1.00 92.38 101 PRO A C 1
ATOM 831 O O . PRO A 1 101 ? 3.248 -6.455 -13.875 1.00 92.38 101 PRO A O 1
ATOM 834 N N . SER A 1 102 ? 1.324 -5.391 -14.353 1.00 94.62 102 SER A N 1
ATOM 835 C CA . SER A 1 102 ? 0.546 -6.593 -14.690 1.00 94.62 102 SER A CA 1
ATOM 836 C C . SER A 1 102 ? 1.211 -7.451 -15.767 1.00 94.62 102 SER A C 1
ATOM 838 O O . SER A 1 102 ? 1.337 -8.661 -15.596 1.00 94.62 102 SER A O 1
ATOM 840 N N . PHE A 1 103 ? 1.715 -6.834 -16.839 1.00 92.00 103 PHE A N 1
ATOM 841 C CA . PHE A 1 103 ? 2.377 -7.521 -17.950 1.00 92.00 103 PHE A CA 1
ATOM 842 C C . PHE A 1 103 ? 3.634 -8.290 -17.508 1.00 92.00 103 PHE A C 1
ATOM 844 O O . PHE A 1 103 ? 3.830 -9.452 -17.867 1.00 92.00 103 PHE A O 1
ATOM 851 N N . GLN A 1 104 ? 4.485 -7.663 -16.693 1.00 92.44 104 GLN A N 1
ATOM 852 C CA . GLN A 1 104 ? 5.725 -8.278 -16.218 1.00 92.44 104 GLN A CA 1
ATOM 853 C C . GLN A 1 104 ? 5.452 -9.359 -15.161 1.00 92.44 104 GLN A C 1
ATOM 855 O O . GLN A 1 104 ? 6.207 -10.330 -15.068 1.00 92.44 104 GLN A O 1
ATOM 860 N N . LEU A 1 105 ? 4.368 -9.224 -14.387 1.00 93.88 105 LEU A N 1
ATOM 861 C CA . LEU A 1 105 ? 3.904 -10.268 -13.476 1.00 93.88 105 LEU A CA 1
ATOM 862 C C . LEU A 1 105 ? 3.277 -11.450 -14.228 1.00 93.88 105 LEU A C 1
ATOM 864 O O . LEU A 1 105 ? 3.643 -12.584 -13.932 1.00 93.88 105 LEU A O 1
ATOM 868 N N . ALA A 1 106 ? 2.457 -11.224 -15.258 1.00 93.25 106 ALA A N 1
ATOM 869 C CA . ALA A 1 106 ? 1.925 -12.283 -16.120 1.00 93.25 106 ALA A CA 1
ATOM 870 C C . ALA A 1 106 ? 3.054 -13.141 -16.724 1.00 93.25 106 ALA A C 1
ATOM 872 O O . ALA A 1 106 ? 3.068 -14.361 -16.553 1.00 93.25 106 ALA A O 1
ATOM 873 N N . ALA A 1 107 ? 4.076 -12.504 -17.310 1.00 91.25 107 ALA A N 1
ATOM 874 C CA . ALA A 1 107 ? 5.257 -13.187 -17.848 1.00 91.25 107 ALA A CA 1
ATOM 875 C C . ALA A 1 107 ? 6.074 -13.952 -16.779 1.00 91.25 107 ALA A C 1
ATOM 877 O O . ALA A 1 107 ? 6.753 -14.938 -17.082 1.00 91.25 107 ALA A O 1
ATOM 878 N N . ALA A 1 108 ? 6.013 -13.540 -15.507 1.00 89.56 108 ALA A N 1
ATOM 879 C CA . ALA A 1 108 ? 6.577 -14.317 -14.405 1.00 89.56 108 ALA A CA 1
ATOM 880 C C . ALA A 1 108 ? 5.699 -15.533 -14.052 1.00 89.56 108 ALA A C 1
ATOM 882 O O . ALA A 1 108 ? 6.236 -16.616 -13.807 1.00 89.56 108 ALA A O 1
ATOM 883 N N . LEU A 1 109 ? 4.370 -15.380 -14.062 1.00 90.88 109 LEU A N 1
ATOM 884 C CA . LEU A 1 109 ? 3.397 -16.431 -13.746 1.00 90.88 109 LEU A CA 1
ATOM 885 C C . LEU A 1 109 ? 3.363 -17.554 -14.790 1.00 90.88 109 LEU A C 1
ATOM 887 O O . LEU A 1 109 ? 3.220 -18.715 -14.407 1.00 90.88 109 LEU A O 1
ATOM 891 N N . GLU A 1 110 ? 3.587 -17.256 -16.073 1.00 89.75 110 GLU A N 1
ATOM 892 C CA . GLU A 1 110 ? 3.667 -18.253 -17.158 1.00 89.75 110 GLU A CA 1
ATOM 893 C C . GLU A 1 110 ? 4.716 -19.356 -16.929 1.00 89.75 110 GLU A C 1
ATOM 895 O O . GLU A 1 110 ? 4.598 -20.450 -17.491 1.00 89.75 110 GLU A O 1
ATOM 900 N N . ARG A 1 111 ? 5.729 -19.072 -16.098 1.00 87.94 111 ARG A N 1
ATOM 901 C CA . ARG A 1 111 ? 6.816 -19.984 -15.694 1.00 87.94 111 ARG A CA 1
ATOM 902 C C . ARG A 1 111 ? 6.406 -20.956 -14.576 1.00 87.94 111 ARG A C 1
ATOM 904 O O . ARG A 1 111 ? 7.184 -21.836 -14.205 1.00 87.94 111 ARG A O 1
ATOM 911 N N . SER A 1 112 ? 5.211 -20.781 -14.017 1.00 88.88 112 SER A N 1
ATOM 912 C CA . SER A 1 112 ? 4.607 -21.651 -13.008 1.00 88.88 112 SER A CA 1
ATOM 913 C C . SER A 1 112 ? 3.493 -22.508 -13.617 1.00 88.88 112 SER A C 1
ATOM 915 O O . SER A 1 112 ? 2.943 -22.196 -14.673 1.00 88.88 112 SER A O 1
ATOM 917 N N . ARG A 1 113 ? 3.149 -23.612 -12.950 1.00 90.56 113 ARG A N 1
ATOM 918 C CA . ARG A 1 113 ? 1.943 -24.402 -13.241 1.00 90.56 113 ARG A CA 1
ATOM 919 C C . ARG A 1 113 ? 0.708 -23.810 -12.564 1.00 90.56 113 ARG A C 1
ATOM 921 O O . ARG A 1 113 ? -0.390 -23.897 -13.104 1.00 90.56 113 ARG A O 1
ATOM 928 N N . VAL A 1 114 ? 0.902 -23.263 -11.365 1.00 91.88 114 VAL A N 1
ATOM 929 C CA . VAL A 1 114 ? -0.121 -22.693 -10.484 1.00 91.88 114 VAL A CA 1
ATOM 930 C C . VAL A 1 114 ? 0.525 -21.558 -9.689 1.00 91.88 114 VAL A C 1
ATOM 932 O O . VAL A 1 114 ? 1.664 -21.692 -9.238 1.00 91.88 114 VAL A O 1
ATOM 935 N N . ALA A 1 115 ? -0.219 -20.479 -9.457 1.00 94.00 115 ALA A N 1
ATOM 936 C CA . ALA A 1 115 ? 0.123 -19.458 -8.478 1.00 94.00 115 ALA A CA 1
ATOM 937 C C . ALA A 1 115 ? -1.040 -19.267 -7.498 1.00 94.00 115 ALA A C 1
ATOM 939 O O . ALA A 1 115 ? -2.197 -19.176 -7.908 1.00 94.00 115 ALA A O 1
ATOM 940 N N . ILE A 1 116 ? -0.725 -19.221 -6.206 1.00 95.38 116 ILE A N 1
ATOM 941 C CA . ILE A 1 116 ? -1.673 -19.000 -5.114 1.00 95.38 116 ILE A CA 1
ATOM 942 C C . ILE A 1 116 ? -1.259 -17.715 -4.402 1.00 95.38 116 ILE A C 1
ATOM 944 O O . ILE A 1 116 ? -0.164 -17.632 -3.849 1.00 95.38 116 ILE A O 1
ATOM 948 N N . PHE A 1 117 ? -2.142 -16.722 -4.407 1.00 95.75 117 PHE A N 1
ATOM 949 C CA . PHE A 1 117 ? -1.955 -15.450 -3.714 1.00 95.75 117 PHE A CA 1
ATOM 950 C C . PHE A 1 117 ? -2.831 -15.429 -2.466 1.00 95.75 117 PHE A C 1
ATOM 952 O O . PHE A 1 117 ? -4.027 -15.705 -2.563 1.00 95.75 117 PHE A O 1
ATOM 959 N N . PHE A 1 118 ? -2.266 -15.076 -1.312 1.00 94.25 118 PHE A N 1
ATOM 960 C CA . PHE A 1 118 ? -3.040 -14.892 -0.089 1.00 94.25 118 PHE A CA 1
ATOM 961 C C . PHE A 1 118 ? -2.653 -13.604 0.642 1.00 94.25 118 PHE A C 1
ATOM 963 O O . PHE A 1 118 ? -1.508 -13.158 0.616 1.00 94.25 118 PHE A O 1
ATOM 970 N N . SER A 1 119 ? -3.660 -12.964 1.235 1.00 94.25 119 SER A N 1
ATOM 9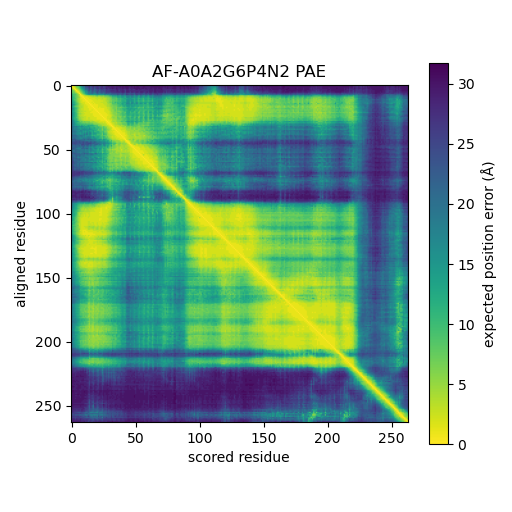71 C CA . SER A 1 119 ? -3.551 -11.844 2.172 1.00 94.25 119 SER A CA 1
ATOM 972 C C . SER A 1 119 ? -4.951 -11.499 2.691 1.00 94.25 119 SER A C 1
ATOM 974 O O . SER A 1 119 ? -5.941 -11.700 1.985 1.00 94.25 119 SER A O 1
ATOM 976 N N . ALA A 1 120 ? -5.043 -10.936 3.896 1.00 88.75 120 ALA A N 1
ATOM 977 C CA . ALA A 1 120 ? -6.306 -10.492 4.486 1.00 88.75 120 ALA A CA 1
ATOM 978 C C . ALA A 1 120 ? -6.908 -9.229 3.824 1.00 88.75 120 ALA A C 1
ATOM 980 O O . ALA A 1 120 ? -8.053 -8.882 4.103 1.00 88.75 120 ALA A O 1
ATOM 981 N N . THR A 1 121 ? -6.156 -8.522 2.969 1.00 89.38 121 THR A N 1
ATOM 982 C CA . THR A 1 121 ? -6.490 -7.159 2.502 1.00 89.38 121 THR A CA 1
ATOM 983 C C . THR A 1 121 ? -6.646 -7.020 0.980 1.00 89.38 121 THR A C 1
ATOM 985 O O . THR A 1 121 ? -6.526 -5.919 0.443 1.00 89.38 121 THR A O 1
ATOM 988 N N . LEU A 1 122 ? -6.959 -8.108 0.261 1.00 91.44 122 LEU A N 1
ATOM 989 C CA . LEU A 1 122 ? -7.178 -8.111 -1.200 1.00 91.44 122 LEU A CA 1
ATOM 990 C C . LEU A 1 122 ? -8.530 -7.487 -1.620 1.00 91.44 122 LEU A C 1
ATOM 992 O O . LEU A 1 122 ? -9.342 -8.116 -2.299 1.00 91.44 122 LEU A O 1
ATOM 996 N N . THR A 1 123 ? -8.761 -6.231 -1.234 1.00 90.19 123 THR A N 1
ATOM 997 C CA . THR A 1 123 ? -9.992 -5.469 -1.491 1.00 90.19 123 THR A CA 1
ATOM 998 C C . THR A 1 123 ? -9.662 -4.121 -2.149 1.00 90.19 123 THR A C 1
ATOM 1000 O O . THR A 1 123 ? -8.899 -3.356 -1.561 1.00 90.19 123 THR A O 1
ATOM 1003 N N . PRO A 1 124 ? -10.249 -3.775 -3.315 1.00 93.31 124 PRO A N 1
ATOM 1004 C CA . PRO A 1 124 ? -11.138 -4.591 -4.148 1.00 93.31 124 PRO A CA 1
ATOM 1005 C C . PRO A 1 124 ? -10.388 -5.723 -4.867 1.00 93.31 124 PRO A C 1
ATOM 1007 O O . PRO A 1 124 ? -9.354 -5.493 -5.489 1.00 93.31 124 PRO A O 1
ATOM 1010 N N . MET A 1 125 ? -10.933 -6.942 -4.842 1.00 91.56 125 MET A N 1
ATOM 1011 C CA . MET A 1 125 ? -10.235 -8.123 -5.374 1.00 91.56 125 MET A CA 1
ATOM 1012 C C . MET A 1 125 ? -9.986 -8.070 -6.891 1.00 91.56 125 MET A C 1
ATOM 1014 O O . MET A 1 125 ? -8.978 -8.597 -7.349 1.00 91.56 125 MET A O 1
ATOM 1018 N N . ALA A 1 126 ? -10.861 -7.415 -7.666 1.00 91.94 126 ALA A N 1
ATOM 1019 C CA . ALA A 1 126 ? -10.681 -7.254 -9.113 1.00 91.94 126 ALA A CA 1
ATOM 1020 C C . ALA A 1 126 ? -9.375 -6.511 -9.448 1.00 91.94 126 ALA A C 1
ATOM 1022 O O . ALA A 1 126 ? -8.537 -7.052 -10.158 1.00 91.94 126 ALA A O 1
ATOM 1023 N N . TYR A 1 127 ? -9.139 -5.357 -8.810 1.00 92.81 127 TYR A N 1
ATOM 1024 C CA . TYR A 1 127 ? -7.906 -4.576 -8.966 1.00 92.81 127 TYR A CA 1
ATOM 1025 C C . TYR A 1 127 ? -6.641 -5.407 -8.699 1.00 92.81 127 TYR A C 1
ATOM 1027 O O . TYR A 1 127 ? -5.656 -5.268 -9.417 1.00 92.81 127 TYR A O 1
ATOM 1035 N N . PHE A 1 128 ? -6.656 -6.292 -7.697 1.00 94.50 128 PHE A N 1
ATOM 1036 C CA . PHE A 1 128 ? -5.513 -7.167 -7.426 1.00 94.50 128 PHE A CA 1
ATOM 1037 C C . PHE A 1 128 ? -5.339 -8.269 -8.478 1.00 94.50 128 PHE A C 1
ATOM 1039 O O . PHE A 1 128 ? -4.206 -8.550 -8.848 1.00 94.50 128 PHE A O 1
ATOM 1046 N N . ILE A 1 129 ? -6.421 -8.857 -8.999 1.00 94.00 129 ILE A N 1
ATOM 1047 C CA . ILE A 1 129 ? -6.352 -9.830 -10.106 1.00 94.00 129 ILE A CA 1
ATOM 1048 C C . ILE A 1 129 ? -5.713 -9.176 -11.337 1.00 94.00 129 ILE A C 1
ATOM 1050 O O . ILE A 1 129 ? -4.729 -9.701 -11.860 1.00 94.00 129 ILE A O 1
ATOM 1054 N N . ASP A 1 130 ? -6.206 -8.000 -11.725 1.00 93.50 130 ASP A N 1
ATOM 1055 C CA . ASP A 1 130 ? -5.718 -7.261 -12.890 1.00 93.50 130 ASP A CA 1
ATOM 1056 C C . ASP A 1 130 ? -4.238 -6.865 -12.703 1.00 93.50 130 ASP A C 1
ATOM 1058 O O . ASP A 1 130 ? -3.387 -7.191 -13.529 1.00 93.50 130 ASP A O 1
ATOM 1062 N N . MET A 1 131 ? -3.890 -6.253 -11.563 1.00 93.81 131 MET A N 1
ATOM 1063 C CA . MET A 1 131 ? -2.517 -5.820 -11.256 1.00 93.81 131 MET A CA 1
ATOM 1064 C C . MET A 1 131 ? -1.522 -6.965 -11.027 1.00 93.81 131 MET A C 1
ATOM 1066 O O . MET A 1 131 ? -0.319 -6.733 -11.129 1.00 93.81 131 MET A O 1
ATOM 1070 N N . PHE A 1 132 ? -1.973 -8.185 -10.721 1.00 94.94 132 PHE A N 1
ATOM 1071 C CA . PHE A 1 132 ? -1.108 -9.371 -10.682 1.00 94.94 132 PHE A CA 1
ATOM 1072 C C . PHE A 1 132 ? -0.871 -9.986 -12.072 1.00 94.94 132 PHE A C 1
ATOM 1074 O O . PHE A 1 132 ? -0.098 -10.935 -12.173 1.00 94.94 132 PHE A O 1
ATOM 1081 N N . GLY A 1 133 ? -1.516 -9.487 -13.134 1.00 93.00 133 GLY A N 1
ATOM 1082 C CA . GLY A 1 133 ? -1.477 -10.130 -14.450 1.00 93.00 133 GLY A CA 1
ATOM 1083 C C . GLY A 1 133 ? -2.244 -11.457 -14.487 1.00 93.00 133 GLY A C 1
ATOM 1084 O O . GLY A 1 133 ? -1.935 -12.337 -15.290 1.00 93.00 133 GLY A O 1
ATOM 1085 N N . CYS A 1 134 ? -3.218 -11.635 -13.591 1.00 93.75 134 CYS A N 1
ATOM 1086 C CA . CYS A 1 134 ? -4.029 -12.843 -13.507 1.00 93.75 134 CYS A CA 1
ATOM 1087 C C . CYS A 1 134 ? -5.217 -12.773 -14.477 1.00 93.75 134 CYS A C 1
ATOM 1089 O O . CYS A 1 134 ? -5.835 -11.729 -14.662 1.00 93.75 134 CYS A O 1
ATOM 1091 N N . HIS A 1 135 ? -5.595 -13.910 -15.064 1.00 89.62 135 HIS A N 1
ATOM 1092 C CA . HIS A 1 135 ? -6.743 -13.964 -15.971 1.00 89.62 135 HIS A CA 1
ATOM 1093 C C . HIS A 1 135 ? -8.060 -13.672 -15.227 1.00 89.62 135 HIS A C 1
ATOM 1095 O O . HIS A 1 135 ? -8.223 -14.090 -14.079 1.00 89.62 135 HIS A O 1
ATOM 1101 N N . ALA A 1 136 ? -9.045 -13.045 -15.877 1.00 85.81 136 ALA A N 1
ATOM 1102 C CA . ALA A 1 136 ? -10.308 -12.648 -15.234 1.00 85.81 136 ALA A CA 1
ATOM 1103 C C . ALA A 1 136 ? -11.079 -13.825 -14.588 1.00 85.81 136 ALA A C 1
ATOM 1105 O O . ALA A 1 136 ? -11.759 -13.654 -13.571 1.00 85.81 136 ALA A O 1
ATOM 1106 N N . THR A 1 137 ? -10.919 -15.032 -15.148 1.00 89.88 137 THR A N 1
ATOM 1107 C CA . THR A 1 137 ? -11.491 -16.304 -14.664 1.00 89.88 137 THR A CA 1
ATOM 1108 C C . THR A 1 137 ? -10.729 -16.945 -13.494 1.00 89.88 137 THR A C 1
ATOM 1110 O O . THR A 1 137 ? -11.099 -18.032 -13.047 1.00 89.88 137 THR A O 1
ATOM 1113 N N . THR A 1 138 ? -9.675 -16.301 -12.980 1.00 93.44 138 THR A N 1
ATOM 1114 C CA . THR A 1 138 ? -8.924 -16.743 -11.792 1.00 93.44 138 THR A CA 1
ATOM 1115 C C . THR A 1 138 ? -9.871 -17.016 -10.626 1.00 93.44 138 THR A C 1
ATOM 1117 O O . THR A 1 138 ? -10.712 -16.176 -10.291 1.00 93.44 138 THR A O 1
ATOM 1120 N N . ARG A 1 139 ? -9.738 -18.196 -10.000 1.00 94.38 139 ARG A N 1
ATOM 1121 C CA . ARG A 1 139 ? -10.569 -18.589 -8.853 1.00 94.38 139 ARG A CA 1
ATOM 1122 C C . ARG A 1 139 ? -10.341 -17.643 -7.675 1.00 94.38 139 ARG A C 1
ATOM 1124 O O . ARG A 1 139 ? -9.214 -17.270 -7.367 1.00 94.38 139 ARG A O 1
ATOM 1131 N N . ARG A 1 140 ? -11.439 -17.292 -7.010 1.00 94.06 140 ARG A N 1
ATOM 1132 C CA . ARG A 1 140 ? -11.500 -16.324 -5.912 1.00 94.06 140 ARG A CA 1
ATOM 1133 C C . ARG A 1 140 ? -11.977 -17.050 -4.663 1.00 94.06 140 ARG A C 1
ATOM 1135 O O . ARG A 1 140 ? -12.930 -17.822 -4.742 1.00 94.06 140 ARG A O 1
ATOM 1142 N N . LEU A 1 141 ? -11.325 -16.804 -3.534 1.00 93.75 141 LEU A N 1
ATOM 1143 C CA . LEU A 1 141 ? -11.719 -17.341 -2.236 1.00 93.75 141 LEU A CA 1
ATOM 1144 C C . LEU A 1 141 ? -11.620 -16.222 -1.200 1.00 93.75 141 LEU A C 1
ATOM 1146 O O . LEU A 1 141 ? -10.595 -15.553 -1.100 1.00 93.75 141 LEU A O 1
ATOM 1150 N N . VAL A 1 142 ? -12.692 -16.037 -0.436 1.00 93.06 142 VAL A N 1
ATOM 1151 C CA . VAL A 1 142 ? -12.733 -15.170 0.742 1.00 93.06 142 VAL A CA 1
ATOM 1152 C C . VAL A 1 142 ? -13.152 -16.057 1.903 1.00 93.06 142 VAL A C 1
ATOM 1154 O O . VAL A 1 142 ? -14.202 -16.693 1.844 1.00 93.06 142 VAL A O 1
ATOM 1157 N N . VAL A 1 143 ? -12.314 -16.131 2.933 1.00 91.94 143 VAL A N 1
ATOM 1158 C CA . VAL A 1 143 ? -12.583 -16.906 4.149 1.00 91.94 143 VAL A CA 1
ATOM 1159 C C . VAL A 1 143 ? -13.035 -15.923 5.236 1.00 91.94 143 VAL A C 1
ATOM 1161 O O . VAL A 1 143 ? -12.371 -14.899 5.414 1.00 91.94 143 VAL A O 1
ATOM 1164 N N . PRO A 1 144 ? -14.154 -16.168 5.944 1.00 89.19 144 PRO A N 1
ATOM 1165 C CA . PRO A 1 144 ? -14.585 -15.304 7.039 1.00 89.19 144 PRO A CA 1
ATOM 1166 C C . PRO A 1 144 ? -13.596 -15.353 8.214 1.00 89.19 144 PRO A C 1
ATOM 1168 O O . PRO A 1 144 ? -12.841 -16.313 8.371 1.00 89.19 144 PRO A O 1
ATOM 1171 N N . SER A 1 145 ? -13.623 -14.328 9.070 1.00 89.56 145 SER A N 1
ATOM 1172 C CA . SER A 1 145 ? -12.814 -14.313 10.295 1.00 89.56 145 SER A CA 1
ATOM 1173 C C . SER A 1 145 ? -13.165 -15.510 11.195 1.00 89.56 145 SER A C 1
ATOM 1175 O O . SER A 1 145 ? -14.342 -15.682 11.517 1.00 89.56 145 SER A O 1
ATOM 1177 N N . PRO A 1 146 ? -12.182 -16.305 11.663 1.00 91.56 146 PRO A N 1
ATOM 1178 C CA . PRO A 1 146 ? -12.419 -17.395 12.610 1.00 91.56 146 PRO A CA 1
ATOM 1179 C C . PRO A 1 146 ? -12.570 -16.905 14.064 1.00 91.56 146 PRO A C 1
ATOM 1181 O O . PRO A 1 146 ? -12.760 -17.712 14.973 1.00 91.56 146 PRO A O 1
ATOM 1184 N N . PHE A 1 147 ? -12.436 -15.599 14.318 1.00 92.88 147 PHE A N 1
ATOM 1185 C CA . PHE A 1 147 ? -12.428 -15.032 15.666 1.00 92.88 147 PHE A CA 1
ATOM 1186 C C . PHE A 1 147 ? -13.831 -14.565 16.101 1.00 92.88 147 PHE A C 1
ATOM 1188 O O . PHE A 1 147 ? -14.481 -13.843 15.343 1.00 92.88 147 PHE A O 1
ATOM 1195 N N . PRO A 1 148 ? -14.295 -14.902 17.325 1.00 93.19 148 PRO A N 1
ATOM 1196 C CA . PRO A 1 148 ? -15.593 -14.454 17.833 1.00 93.19 148 PRO A CA 1
ATOM 1197 C C . PRO A 1 148 ? -15.713 -12.918 17.861 1.00 93.19 148 PRO A C 1
ATOM 1199 O O . PRO A 1 148 ? -14.877 -12.278 18.512 1.00 93.19 148 PRO A O 1
ATOM 1202 N N . PRO A 1 149 ? -16.748 -12.311 17.240 1.00 91.19 149 PRO A N 1
ATOM 1203 C CA . PRO A 1 149 ? -16.908 -10.854 17.175 1.00 91.19 149 PRO A CA 1
ATOM 1204 C C . PRO A 1 149 ? -16.901 -10.157 18.540 1.00 91.19 149 PRO A C 1
ATOM 1206 O O . PRO A 1 149 ? -16.407 -9.045 18.664 1.00 91.19 149 PRO A O 1
ATOM 1209 N N . GLN A 1 150 ? -17.363 -10.835 19.594 1.00 93.25 150 GLN A N 1
ATOM 1210 C CA . GLN A 1 150 ? -17.404 -10.325 20.971 1.00 93.25 150 GLN A CA 1
ATOM 1211 C C . GLN A 1 150 ? -16.008 -10.041 21.559 1.00 93.25 150 GLN A C 1
ATOM 1213 O O . GLN A 1 150 ? -15.899 -9.369 22.581 1.00 93.25 150 GLN A O 1
ATOM 1218 N N . LYS A 1 151 ? -14.932 -10.540 20.932 1.00 92.25 151 LYS A N 1
ATOM 1219 C CA . LYS A 1 151 ? -13.539 -10.237 21.307 1.00 92.25 151 LYS A CA 1
ATOM 1220 C C . LYS A 1 151 ? -12.979 -8.993 20.603 1.00 92.25 151 LYS A C 1
ATOM 1222 O O . LYS A 1 151 ? -11.846 -8.610 20.884 1.00 92.25 151 LYS A O 1
ATOM 1227 N N . GLN A 1 152 ? -13.748 -8.357 19.717 1.00 91.62 152 GLN A N 1
ATOM 1228 C CA . GLN A 1 152 ? -13.360 -7.160 18.976 1.00 91.62 152 GLN A CA 1
ATOM 1229 C C . GLN A 1 152 ? -14.318 -6.002 19.288 1.00 91.62 152 GLN A C 1
ATOM 1231 O O . GLN A 1 152 ? -15.497 -6.044 18.955 1.00 91.62 152 GLN A O 1
ATOM 1236 N N . CYS A 1 153 ? -13.793 -4.928 19.879 1.00 90.12 153 CYS A N 1
ATOM 1237 C CA . CYS A 1 153 ? -14.506 -3.657 20.005 1.00 90.12 153 CYS A CA 1
ATOM 1238 C C . CYS A 1 153 ? -13.977 -2.675 18.951 1.00 90.12 153 CYS A C 1
ATOM 1240 O O . CYS A 1 153 ? -12.764 -2.555 18.776 1.00 90.12 153 CYS A O 1
ATOM 1242 N N . VAL A 1 154 ? -14.876 -1.979 18.251 1.00 91.88 154 VAL A N 1
ATOM 1243 C CA . VAL A 1 154 ? -14.537 -0.942 17.265 1.00 91.88 154 VAL A CA 1
ATOM 1244 C C . VAL A 1 154 ? -15.277 0.334 17.648 1.00 91.88 154 VAL A C 1
ATOM 1246 O O . VAL A 1 154 ? -16.504 0.362 17.660 1.00 91.88 154 VAL A O 1
ATOM 1249 N N . VAL A 1 155 ? -14.526 1.391 17.954 1.00 90.75 155 VAL A N 1
ATOM 1250 C CA . VAL A 1 155 ? -15.057 2.710 18.325 1.00 90.75 155 VAL A CA 1
ATOM 1251 C C . VAL A 1 155 ? -14.591 3.726 17.288 1.00 90.75 155 VAL A C 1
ATOM 1253 O O . VAL A 1 155 ? -13.410 3.766 16.946 1.00 90.75 155 VAL A O 1
ATOM 1256 N N . ILE A 1 156 ? -15.511 4.546 16.774 1.00 92.06 156 ILE A N 1
ATOM 1257 C CA . ILE A 1 156 ? -15.236 5.517 15.706 1.00 92.06 156 ILE A CA 1
ATOM 1258 C C . ILE A 1 156 ? -15.451 6.932 16.247 1.00 92.06 156 ILE A C 1
ATOM 1260 O O . ILE A 1 156 ? -16.586 7.371 16.421 1.00 92.06 156 ILE A O 1
ATOM 1264 N N . CYS A 1 157 ? -14.365 7.677 16.475 1.00 88.69 157 CYS A N 1
ATOM 1265 C CA . CYS A 1 157 ? -14.455 9.107 16.773 1.00 88.69 157 CYS A CA 1
ATOM 1266 C C . CYS A 1 157 ? -14.539 9.908 15.464 1.00 88.69 157 CYS A C 1
ATOM 1268 O O . CYS A 1 157 ? -13.526 10.296 14.889 1.00 88.69 157 CYS A O 1
ATOM 1270 N N . SER A 1 158 ? -15.757 10.154 14.983 1.00 89.12 158 SER A N 1
ATOM 1271 C CA . SER A 1 158 ? -16.019 10.882 13.729 1.00 89.12 158 SER A CA 1
ATOM 1272 C C . SER A 1 158 ? -15.745 12.393 13.792 1.00 89.12 158 SER A C 1
ATOM 1274 O O . SER A 1 158 ? -15.741 13.050 12.754 1.00 89.12 158 SER A O 1
ATOM 1276 N N . ARG A 1 159 ? -15.525 12.950 14.992 1.00 88.88 159 ARG A N 1
ATOM 1277 C CA . ARG A 1 159 ? -15.367 14.399 15.219 1.00 88.88 159 ARG A CA 1
ATOM 1278 C C . ARG A 1 159 ? -13.982 14.934 14.828 1.00 88.88 159 ARG A C 1
ATOM 1280 O O . ARG A 1 159 ? -13.885 16.059 14.353 1.00 88.88 159 ARG A O 1
ATOM 1287 N N . ILE A 1 160 ? -12.930 14.130 14.998 1.00 88.50 160 ILE A N 1
ATOM 1288 C CA . ILE A 1 160 ? -11.535 14.589 14.920 1.00 88.50 160 ILE A CA 1
ATOM 1289 C C . ILE A 1 160 ? -10.962 14.331 13.518 1.00 88.50 160 ILE A C 1
ATOM 1291 O O . ILE A 1 160 ? -10.857 13.190 13.068 1.00 88.50 160 ILE A O 1
ATOM 1295 N N . SER A 1 161 ? -10.563 15.391 12.808 1.00 86.12 161 SER A N 1
ATOM 1296 C CA . SER A 1 161 ? -10.126 15.305 11.405 1.00 86.12 161 SER A CA 1
ATOM 1297 C C . SER A 1 161 ? -8.602 15.258 11.250 1.00 86.12 161 SER A C 1
ATOM 1299 O O . SER A 1 161 ? -7.938 16.286 11.196 1.00 86.12 161 SER A O 1
ATOM 1301 N N . THR A 1 162 ? -8.032 14.069 11.046 1.00 83.44 162 THR A N 1
ATOM 1302 C CA . THR A 1 162 ? -6.581 13.875 10.803 1.00 83.44 162 THR A CA 1
ATOM 1303 C C . THR A 1 162 ? -6.132 14.156 9.352 1.00 83.44 162 THR A C 1
ATOM 1305 O O . THR A 1 162 ? -5.000 13.843 8.949 1.00 83.44 162 THR A O 1
ATOM 1308 N N . ARG A 1 163 ? -7.000 14.774 8.532 1.00 84.00 163 ARG A N 1
ATOM 1309 C CA . ARG A 1 163 ? -6.674 15.233 7.166 1.00 84.00 163 ARG A CA 1
ATOM 1310 C C . ARG A 1 163 ? -5.568 16.290 7.225 1.00 84.00 163 ARG A C 1
ATOM 1312 O O . ARG A 1 163 ? -5.615 17.164 8.079 1.00 84.00 163 ARG A O 1
ATOM 1319 N N . TYR A 1 164 ? -4.615 16.259 6.287 1.00 79.81 164 TYR A N 1
ATOM 1320 C CA . TYR A 1 164 ? -3.384 17.074 6.327 1.00 79.81 164 TYR A CA 1
ATOM 1321 C C . TYR A 1 164 ? -3.601 18.550 6.719 1.00 79.81 164 TYR A C 1
ATOM 1323 O O . TYR A 1 164 ? -3.004 19.004 7.687 1.00 79.81 164 TYR A O 1
ATOM 1331 N N . ARG A 1 165 ? -4.539 19.255 6.062 1.00 82.94 165 ARG A N 1
ATOM 1332 C CA . ARG A 1 165 ? -4.876 20.672 6.339 1.00 82.94 165 ARG A CA 1
ATOM 1333 C C . ARG A 1 165 ? -5.385 20.967 7.762 1.00 82.94 165 ARG A C 1
ATOM 1335 O O . ARG A 1 165 ? -5.411 22.126 8.149 1.00 82.94 165 ARG A O 1
ATOM 1342 N N . MET A 1 166 ? -5.838 19.955 8.501 1.00 83.81 166 MET A N 1
ATOM 1343 C CA . MET A 1 166 ? -6.432 20.092 9.837 1.00 83.81 166 MET A CA 1
ATOM 1344 C C . MET A 1 166 ? -5.488 19.660 10.965 1.00 83.81 166 MET A C 1
ATOM 1346 O O . MET A 1 166 ? -5.676 20.102 12.094 1.00 83.81 166 MET A O 1
ATOM 1350 N N . ARG A 1 167 ? -4.465 18.842 10.668 1.00 83.81 167 ARG A N 1
ATOM 1351 C CA . ARG A 1 167 ? -3.644 18.117 11.659 1.00 83.81 167 ARG A CA 1
ATOM 1352 C C . ARG A 1 167 ? -3.114 18.973 12.801 1.00 83.81 167 ARG A C 1
ATOM 1354 O O . ARG A 1 167 ? -3.255 18.573 13.949 1.00 83.81 167 ARG A O 1
ATOM 1361 N N . THR A 1 168 ? -2.536 20.133 12.496 1.00 82.62 168 THR A N 1
ATOM 1362 C CA . THR A 1 168 ? -1.968 21.051 13.498 1.00 82.62 168 THR A CA 1
ATOM 1363 C C . THR A 1 168 ? -3.043 21.640 14.414 1.00 82.62 168 THR A C 1
ATOM 1365 O O . THR A 1 168 ? -2.795 21.836 15.596 1.00 82.62 168 THR A O 1
ATOM 1368 N N . LYS A 1 169 ? -4.257 21.877 13.892 1.00 88.06 169 LYS A N 1
ATOM 1369 C CA . LYS A 1 169 ? -5.395 22.389 14.670 1.00 88.06 169 LYS A CA 1
ATOM 1370 C C . LYS A 1 169 ? -6.048 21.299 15.523 1.00 88.06 169 LYS A C 1
ATOM 1372 O O . LYS A 1 169 ? -6.417 21.572 16.655 1.00 88.06 169 LYS A O 1
ATOM 1377 N N . THR A 1 170 ? -6.188 20.086 14.988 1.00 90.06 170 THR A N 1
ATOM 1378 C CA . THR A 1 170 ? -6.857 18.963 15.669 1.00 90.06 170 THR A CA 1
ATOM 1379 C C . THR A 1 170 ? -5.910 18.129 16.535 1.00 90.06 170 THR A C 1
ATOM 1381 O O . THR A 1 170 ? -6.341 17.134 17.109 1.00 90.06 170 THR A O 1
ATOM 1384 N N . LEU A 1 171 ? -4.615 18.466 16.608 1.00 89.19 171 LEU A N 1
ATOM 1385 C CA . LEU A 1 171 ? -3.646 17.706 17.402 1.00 89.19 171 LEU A CA 1
ATOM 1386 C C . LEU A 1 171 ? -4.027 17.633 18.895 1.00 89.19 171 LEU A C 1
ATOM 1388 O O . LEU A 1 171 ? -3.998 16.518 19.408 1.00 89.19 171 LEU A O 1
ATOM 1392 N N . PRO A 1 172 ? -4.457 18.717 19.579 1.00 90.25 172 PRO A N 1
ATOM 1393 C CA . PRO A 1 172 ? -4.909 18.624 20.970 1.00 90.25 172 PRO A CA 1
ATOM 1394 C C . PRO A 1 172 ? -6.047 17.611 21.149 1.00 90.25 172 PRO A C 1
ATOM 1396 O O . PRO A 1 172 ? -5.921 16.701 21.957 1.00 90.25 172 PRO A O 1
ATOM 1399 N N . GLU A 1 173 ? -7.075 17.658 20.291 1.00 91.81 173 GLU A N 1
ATOM 1400 C CA . GLU A 1 173 ? -8.204 16.714 20.325 1.00 91.81 173 GLU A CA 1
ATOM 1401 C C . GLU A 1 173 ? -7.755 15.245 20.171 1.00 91.81 173 GLU A C 1
ATOM 1403 O O . GLU A 1 173 ? -8.334 14.340 20.775 1.00 91.81 173 GLU A O 1
ATOM 1408 N N . VAL A 1 174 ? -6.716 14.987 19.360 1.00 91.62 174 VAL A N 1
ATOM 1409 C CA . VAL A 1 174 ? -6.111 13.650 19.216 1.00 91.62 174 VAL A CA 1
ATOM 1410 C C . VAL A 1 174 ? -5.399 13.225 20.503 1.00 91.62 174 VAL A C 1
ATOM 1412 O O . VAL A 1 174 ? -5.519 12.066 20.896 1.00 91.62 174 VAL A O 1
ATOM 1415 N N . LEU A 1 175 ? -4.676 14.132 21.166 1.00 89.88 175 LEU A N 1
ATOM 1416 C CA . LEU A 1 175 ? -3.977 13.841 22.421 1.00 89.88 175 LEU A CA 1
ATOM 1417 C C . LEU A 1 175 ? -4.963 13.614 23.576 1.00 89.88 175 LEU A C 1
ATOM 1419 O O . LEU A 1 175 ? -4.788 12.654 24.323 1.00 89.88 175 LEU A O 1
ATOM 1423 N N . ASP A 1 176 ? -6.042 14.397 23.655 1.00 89.69 176 ASP A N 1
ATOM 1424 C CA . ASP A 1 176 ? -7.136 14.200 24.614 1.00 89.69 176 ASP A CA 1
ATOM 1425 C C . ASP A 1 176 ? -7.789 12.820 24.432 1.00 89.69 176 ASP A C 1
ATOM 1427 O O . ASP A 1 176 ? -8.004 12.082 25.396 1.00 89.69 176 ASP A O 1
ATOM 1431 N N . ALA A 1 177 ? -8.054 12.422 23.181 1.00 90.81 177 ALA A N 1
ATOM 1432 C CA . ALA A 1 177 ? -8.601 11.104 22.863 1.00 90.81 177 ALA A CA 1
ATOM 1433 C C . ALA A 1 177 ? -7.629 9.956 23.202 1.00 90.81 177 ALA A C 1
ATOM 1435 O O . ALA A 1 177 ? -8.068 8.895 23.650 1.00 90.81 177 ALA A O 1
ATOM 1436 N N . ILE A 1 178 ? -6.318 10.159 23.026 1.00 90.25 178 ILE A N 1
ATOM 1437 C CA . ILE A 1 178 ? -5.277 9.207 23.446 1.00 90.25 178 ILE A CA 1
ATOM 1438 C C . ILE A 1 178 ? -5.246 9.092 24.976 1.00 90.25 178 ILE A C 1
ATOM 1440 O O . ILE A 1 178 ? -5.297 7.977 25.497 1.00 90.25 178 ILE A O 1
ATOM 1444 N N . GLY A 1 179 ? -5.226 10.216 25.698 1.00 88.06 179 GLY A N 1
ATOM 1445 C CA . GLY A 1 179 ? -5.236 10.255 27.162 1.00 88.06 179 GLY A CA 1
ATOM 1446 C C . GLY A 1 179 ? -6.471 9.577 27.758 1.00 88.06 179 GLY A C 1
ATOM 1447 O O . GLY A 1 179 ? -6.342 8.744 28.653 1.00 88.06 179 GLY A O 1
ATOM 1448 N N . ALA A 1 180 ? -7.655 9.842 27.197 1.00 89.25 180 ALA A N 1
ATOM 1449 C CA . ALA A 1 180 ? -8.901 9.197 27.606 1.00 89.25 180 ALA A CA 1
ATOM 1450 C C . ALA A 1 180 ? -8.868 7.667 27.422 1.00 89.25 180 ALA A C 1
ATOM 1452 O O . ALA A 1 180 ? -9.327 6.938 28.298 1.00 89.25 180 ALA A O 1
ATOM 1453 N N . VAL A 1 181 ? -8.297 7.160 26.322 1.00 89.62 181 VAL A N 1
ATOM 1454 C CA . VAL A 1 181 ? -8.149 5.709 26.094 1.00 89.62 181 VAL A CA 1
ATOM 1455 C C . VAL A 1 181 ? -7.127 5.084 27.049 1.00 89.62 181 VAL A C 1
ATOM 1457 O O . VAL A 1 181 ? -7.387 4.007 27.585 1.00 89.62 181 VAL A O 1
ATOM 1460 N N . LEU A 1 182 ? -5.996 5.754 27.295 1.00 88.56 182 LEU A N 1
ATOM 1461 C CA . LEU A 1 182 ? -4.963 5.283 28.224 1.00 88.56 182 LEU A CA 1
ATOM 1462 C C . LEU A 1 182 ? -5.476 5.223 29.672 1.00 88.56 182 LEU A C 1
ATOM 1464 O O . LEU A 1 182 ? -5.228 4.237 30.360 1.00 88.56 182 LEU A O 1
ATOM 1468 N N . GLY A 1 183 ? -6.222 6.241 30.116 1.00 86.81 183 GLY A N 1
ATOM 1469 C CA . GLY A 1 183 ? -6.810 6.292 31.457 1.00 86.81 183 GLY A CA 1
ATOM 1470 C C . GLY A 1 183 ? -8.011 5.359 31.654 1.00 86.81 183 GLY A C 1
ATOM 1471 O O . GLY A 1 183 ? -8.240 4.887 32.763 1.00 86.81 183 GLY A O 1
ATOM 1472 N N . ALA A 1 184 ? -8.769 5.047 30.596 1.00 89.38 184 ALA A N 1
ATOM 1473 C CA . ALA A 1 184 ? -9.961 4.203 30.704 1.00 89.38 184 ALA A CA 1
ATOM 1474 C C . ALA A 1 184 ? -9.663 2.713 30.953 1.00 89.38 184 ALA A C 1
ATOM 1476 O O . ALA A 1 184 ? -10.547 1.994 31.426 1.00 89.38 184 ALA A O 1
ATOM 1477 N N . LYS A 1 185 ? -8.465 2.214 30.603 1.00 87.12 185 LYS A N 1
ATOM 1478 C CA . LYS A 1 185 ? -8.096 0.805 30.813 1.00 87.12 185 LYS A CA 1
ATOM 147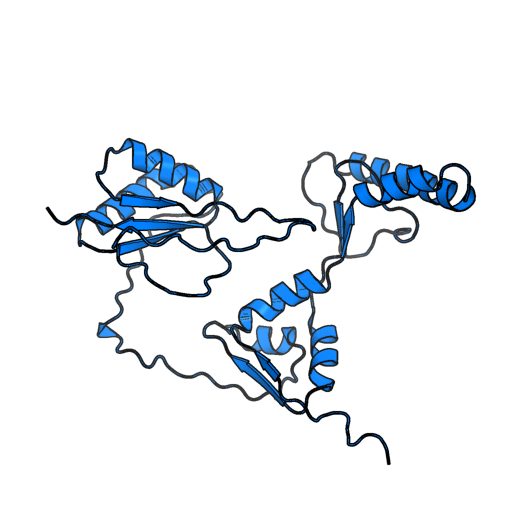9 C C . LYS A 1 185 ? -6.573 0.572 30.778 1.00 87.12 185 LYS A C 1
ATOM 1481 O O . LYS A 1 185 ? -5.951 0.908 29.767 1.00 87.12 185 LYS A O 1
ATOM 1486 N N . PRO A 1 186 ? -5.971 -0.111 31.773 1.00 87.00 186 PRO A N 1
ATOM 1487 C CA . PRO A 1 186 ? -4.562 -0.503 31.714 1.00 87.00 186 PRO A CA 1
ATOM 1488 C C . PRO A 1 186 ? -4.305 -1.512 30.582 1.00 87.00 186 PRO A C 1
ATOM 1490 O O . PRO A 1 186 ? -5.114 -2.405 30.312 1.00 87.00 186 PRO A O 1
ATOM 1493 N N . GLY A 1 187 ? -3.168 -1.373 29.895 1.00 88.19 187 GLY A N 1
ATOM 1494 C CA . GLY A 1 187 ? -2.822 -2.224 28.759 1.00 88.19 187 GLY A CA 1
ATOM 1495 C C . GLY A 1 187 ? -1.626 -1.742 27.937 1.00 88.19 187 GLY A C 1
ATOM 1496 O O . GLY A 1 187 ? -0.950 -0.771 28.281 1.00 88.19 187 GLY A O 1
ATOM 1497 N N . ASN A 1 188 ? -1.379 -2.448 26.829 1.00 90.56 188 ASN A N 1
ATOM 1498 C CA . ASN A 1 188 ? -0.427 -2.050 25.791 1.00 90.56 188 ASN A CA 1
ATOM 1499 C C . ASN A 1 188 ? -1.204 -1.471 24.604 1.00 90.56 188 ASN A C 1
ATOM 1501 O O . ASN A 1 188 ? -2.080 -2.147 24.063 1.00 90.56 188 ASN A O 1
ATOM 1505 N N . TYR A 1 189 ? -0.848 -0.265 24.174 1.00 91.50 189 TYR A N 1
ATOM 1506 C CA . TYR A 1 189 ? -1.524 0.458 23.100 1.00 91.50 189 TYR A CA 1
ATOM 1507 C C . TYR A 1 189 ? -0.596 0.709 21.912 1.00 91.50 189 TYR A C 1
ATOM 1509 O O . TYR A 1 189 ? 0.609 0.905 22.076 1.00 91.50 189 TYR A O 1
ATOM 1517 N N . LEU A 1 190 ? -1.184 0.703 20.714 1.00 93.44 190 LEU A N 1
ATOM 1518 C CA . LEU A 1 190 ? -0.538 0.995 19.437 1.00 93.44 190 LEU A CA 1
ATOM 1519 C C . LEU A 1 190 ? -1.290 2.138 18.756 1.00 93.44 190 LEU A C 1
ATOM 1521 O O . LEU A 1 190 ? -2.418 1.949 18.301 1.00 93.44 190 LEU A O 1
ATOM 1525 N N . PHE A 1 191 ? -0.659 3.307 18.662 1.00 91.12 191 PHE A N 1
ATOM 1526 C CA . PHE A 1 191 ? -1.204 4.449 17.929 1.00 91.12 191 PHE A CA 1
ATOM 1527 C C . PHE A 1 191 ? -0.485 4.595 16.584 1.00 91.12 191 PHE A C 1
ATOM 1529 O O . PHE A 1 191 ? 0.747 4.633 16.521 1.00 91.12 191 PHE A O 1
ATOM 1536 N N . PHE A 1 192 ? -1.271 4.655 15.507 1.00 90.88 192 PHE A N 1
ATOM 1537 C CA . PHE A 1 192 ? -0.798 4.706 14.123 1.00 90.88 192 PHE A CA 1
ATOM 1538 C C . PHE A 1 192 ? -1.032 6.102 13.541 1.00 90.88 192 PHE A C 1
ATOM 1540 O O . PHE A 1 192 ? -2.176 6.514 13.345 1.00 90.88 192 PHE A O 1
ATOM 1547 N N . PHE A 1 193 ? 0.044 6.827 13.235 1.00 89.38 193 PHE A N 1
ATOM 1548 C CA . PHE A 1 193 ? -0.048 8.200 12.730 1.00 89.38 193 PHE A CA 1
ATOM 1549 C C . PHE A 1 193 ? 0.126 8.272 11.197 1.00 89.38 193 PHE A C 1
ATOM 1551 O O . PHE A 1 193 ? 1.012 7.607 10.650 1.00 89.38 193 PHE A O 1
ATOM 1558 N N . PRO A 1 194 ? -0.660 9.108 10.480 1.00 86.12 194 PRO A N 1
ATOM 1559 C CA . PRO A 1 194 ? -0.585 9.241 9.018 1.00 86.12 194 PRO A CA 1
ATOM 1560 C C . PRO A 1 194 ? 0.735 9.752 8.408 1.00 86.12 194 PRO A C 1
ATOM 1562 O O . PRO A 1 194 ? 0.897 9.679 7.191 1.00 86.12 194 PRO A O 1
ATOM 1565 N N . SER A 1 195 ? 1.658 10.313 9.193 1.00 84.75 195 SER A N 1
ATOM 1566 C CA . SER A 1 195 ? 3.036 10.614 8.772 1.00 84.75 195 SER A CA 1
ATOM 1567 C C . SER A 1 195 ? 3.982 10.538 9.973 1.00 84.75 195 SER A C 1
ATOM 1569 O O . SER A 1 195 ? 3.546 10.657 11.116 1.00 84.75 195 SER A O 1
ATOM 1571 N N . HIS A 1 196 ? 5.279 10.328 9.723 1.00 84.12 196 HIS A N 1
ATOM 1572 C CA . HIS A 1 196 ? 6.281 10.289 10.795 1.00 84.12 196 HIS A CA 1
ATOM 1573 C C . HIS A 1 196 ? 6.475 11.666 11.453 1.00 84.12 196 HIS A C 1
ATOM 1575 O O . HIS A 1 196 ? 6.562 11.748 12.667 1.00 84.12 196 HIS A O 1
ATOM 1581 N N . GLU A 1 197 ? 6.451 12.735 10.655 1.00 84.69 197 GLU A N 1
ATOM 1582 C CA . GLU A 1 197 ? 6.345 14.136 11.092 1.00 84.69 197 GLU A CA 1
ATOM 1583 C C . GLU A 1 197 ? 5.239 14.320 12.148 1.00 84.69 197 GLU A C 1
ATOM 1585 O O . GLU A 1 197 ? 5.53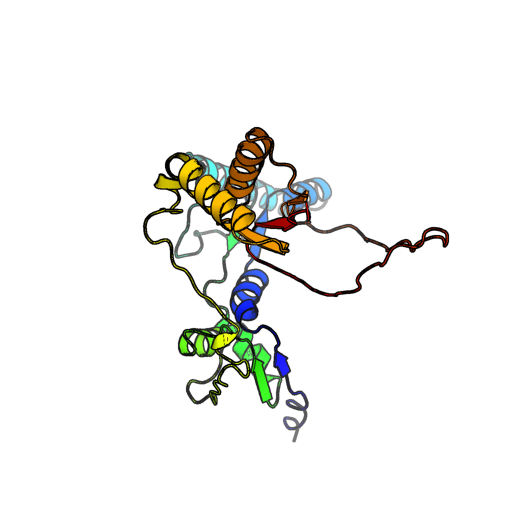1 14.665 13.285 1.00 84.69 197 GLU A O 1
ATOM 1590 N N . TYR A 1 198 ? 4.000 13.927 11.831 1.00 87.88 198 TYR A N 1
ATOM 1591 C CA . TYR A 1 198 ? 2.863 14.076 12.746 1.00 87.88 198 TYR A CA 1
ATOM 1592 C C . TYR A 1 198 ? 2.944 13.178 13.996 1.00 87.88 198 TYR A C 1
ATOM 1594 O O . TYR A 1 198 ? 2.383 13.517 15.035 1.00 87.88 198 TYR A O 1
ATOM 1602 N N . LEU A 1 199 ? 3.662 12.048 13.928 1.00 89.06 199 LEU A N 1
ATOM 1603 C CA . LEU A 1 199 ? 4.018 11.255 15.113 1.00 89.06 199 LEU A CA 1
ATOM 1604 C C . LEU A 1 199 ? 5.055 11.970 15.987 1.00 89.06 199 LEU A C 1
ATOM 1606 O O . LEU A 1 199 ? 4.964 11.877 17.207 1.00 89.06 199 LEU A O 1
ATOM 1610 N N . THR A 1 200 ? 6.018 12.676 15.394 1.00 88.00 200 THR A N 1
ATOM 1611 C CA . THR A 1 200 ? 7.009 13.468 16.136 1.00 88.00 200 THR A CA 1
ATOM 1612 C C . THR A 1 200 ? 6.338 14.650 16.828 1.00 88.00 200 THR A C 1
ATOM 1614 O O . THR A 1 200 ? 6.568 14.840 18.021 1.00 88.00 200 THR A O 1
ATOM 1617 N N . ASP A 1 201 ? 5.447 15.366 16.133 1.00 87.88 201 ASP A N 1
ATOM 1618 C CA . ASP A 1 201 ? 4.641 16.454 16.702 1.00 87.88 201 ASP A CA 1
ATOM 1619 C C . ASP A 1 201 ? 3.806 15.958 17.894 1.00 87.88 201 ASP A C 1
ATOM 1621 O O . ASP A 1 201 ? 3.852 16.531 18.984 1.00 87.88 201 ASP A O 1
ATOM 1625 N N . ALA A 1 202 ? 3.079 14.849 17.709 1.00 88.69 202 ALA A N 1
ATOM 1626 C CA . ALA A 1 202 ? 2.241 14.256 18.746 1.00 88.69 202 ALA A CA 1
ATOM 1627 C C . ALA A 1 202 ? 3.053 13.735 19.940 1.00 88.69 202 ALA A C 1
ATOM 1629 O O . ALA A 1 202 ? 2.657 13.943 21.082 1.00 88.69 202 ALA A O 1
ATOM 1630 N N . HIS A 1 203 ? 4.199 13.095 19.699 1.00 87.88 203 HIS A N 1
ATOM 1631 C CA . HIS A 1 203 ? 5.088 12.609 20.755 1.00 87.88 203 HIS A CA 1
ATOM 1632 C C . HIS A 1 203 ? 5.715 13.755 21.561 1.00 87.88 203 HIS A C 1
ATOM 1634 O O . HIS A 1 203 ? 5.776 13.673 22.786 1.00 87.88 203 HIS A O 1
ATOM 1640 N N . ALA A 1 204 ? 6.152 14.831 20.898 1.00 86.94 204 ALA A N 1
ATOM 1641 C CA . ALA A 1 204 ? 6.673 16.013 21.578 1.00 86.94 204 ALA A CA 1
ATOM 1642 C C . ALA A 1 204 ? 5.593 16.652 22.464 1.00 86.94 204 ALA A C 1
ATOM 1644 O O . ALA A 1 204 ? 5.803 16.827 23.663 1.00 86.94 204 ALA A O 1
ATOM 1645 N N . ALA A 1 205 ? 4.410 16.916 21.900 1.00 85.94 205 ALA A N 1
ATOM 1646 C CA . ALA A 1 205 ? 3.292 17.504 22.629 1.00 85.94 205 ALA A CA 1
ATOM 1647 C C . ALA A 1 205 ? 2.798 16.624 23.797 1.00 85.94 205 ALA A C 1
ATOM 1649 O O . ALA A 1 205 ? 2.517 17.156 24.867 1.00 85.94 205 ALA A O 1
ATOM 1650 N N . PHE A 1 206 ? 2.755 15.295 23.639 1.00 83.38 206 PHE A N 1
ATOM 1651 C CA . PHE A 1 206 ? 2.363 14.373 24.715 1.00 83.38 206 PHE A CA 1
ATOM 1652 C C . PHE A 1 206 ? 3.394 14.319 25.854 1.00 83.38 206 PHE A C 1
ATOM 1654 O O . PHE A 1 206 ? 3.027 14.309 27.023 1.00 83.38 206 PHE A O 1
ATOM 1661 N N . ASN A 1 207 ? 4.697 14.352 25.561 1.00 75.25 207 ASN A N 1
ATOM 1662 C CA . ASN A 1 207 ? 5.708 14.368 26.627 1.00 75.25 207 ASN A CA 1
ATOM 1663 C C . ASN A 1 207 ? 5.648 15.656 27.471 1.00 75.25 207 ASN A C 1
ATOM 1665 O O . ASN A 1 207 ? 5.983 15.630 28.655 1.00 75.25 207 ASN A O 1
ATOM 1669 N N . HIS A 1 208 ? 5.176 16.770 26.901 1.00 67.12 208 HIS A N 1
ATOM 1670 C CA . HIS A 1 208 ? 4.952 18.011 27.645 1.00 67.12 208 HIS A CA 1
ATOM 1671 C C . HIS A 1 208 ? 3.765 17.952 28.628 1.00 67.12 208 HIS A C 1
ATOM 1673 O O . HIS A 1 208 ? 3.690 18.817 29.498 1.00 67.12 208 HIS A O 1
ATOM 1679 N N . THR A 1 209 ? 2.879 16.943 28.568 1.00 63.16 209 THR A N 1
ATOM 1680 C CA . THR A 1 209 ? 1.787 16.769 29.552 1.00 63.16 209 THR A CA 1
ATOM 1681 C C . THR A 1 209 ? 2.187 15.955 30.789 1.00 63.16 209 THR A C 1
ATOM 1683 O O . THR A 1 209 ? 1.345 15.706 31.648 1.00 63.16 209 THR A O 1
ATOM 1686 N N . GLY A 1 210 ? 3.456 15.539 30.912 1.00 56.56 210 GLY A N 1
ATOM 1687 C CA . GLY A 1 210 ? 4.009 14.965 32.148 1.00 56.56 210 GLY A CA 1
ATOM 1688 C C . GLY A 1 210 ? 3.474 13.582 32.546 1.00 56.56 210 GLY A C 1
ATOM 1689 O O . GLY A 1 210 ? 3.517 13.226 33.719 1.00 56.56 210 GLY A O 1
ATOM 1690 N N . SER A 1 211 ? 2.941 12.806 31.600 1.00 61.62 211 SER A N 1
ATOM 1691 C CA . SER A 1 211 ? 2.342 11.493 31.875 1.00 61.62 211 SER A CA 1
ATOM 1692 C C . SER A 1 211 ? 3.398 10.393 32.076 1.00 61.62 211 SER A C 1
ATOM 1694 O O . SER A 1 211 ? 4.237 10.188 31.201 1.00 61.62 211 SER A O 1
ATOM 1696 N N . ASP A 1 212 ? 3.307 9.625 33.170 1.00 69.81 212 ASP A N 1
ATOM 1697 C CA . ASP A 1 212 ? 4.214 8.507 33.526 1.00 69.81 212 ASP A CA 1
ATOM 1698 C C . ASP A 1 212 ? 3.976 7.227 32.688 1.00 69.81 212 ASP A C 1
ATOM 1700 O O . ASP A 1 212 ? 3.858 6.107 33.182 1.00 69.81 212 ASP A O 1
ATOM 1704 N N . VAL A 1 213 ? 3.825 7.391 31.373 1.00 78.00 213 VAL A N 1
ATOM 1705 C CA . VAL A 1 213 ? 3.503 6.307 30.439 1.00 78.00 213 VAL A CA 1
ATOM 1706 C C . VAL A 1 213 ? 4.771 5.867 29.718 1.00 78.00 213 VAL A C 1
ATOM 1708 O O . VAL A 1 213 ? 5.441 6.658 29.054 1.00 78.00 213 VAL A O 1
ATOM 1711 N N . ALA A 1 214 ? 5.092 4.574 29.784 1.00 81.81 214 ALA A N 1
ATOM 1712 C CA . ALA A 1 214 ? 6.278 4.032 29.129 1.00 81.81 214 ALA A CA 1
ATOM 1713 C C . ALA A 1 214 ? 6.089 3.983 27.599 1.00 81.81 214 ALA A C 1
ATOM 1715 O O . ALA A 1 214 ? 5.477 3.054 27.059 1.00 81.81 214 ALA A O 1
ATOM 1716 N N . ILE A 1 215 ? 6.627 4.990 26.905 1.00 85.25 215 ILE A N 1
ATOM 1717 C CA . ILE A 1 215 ? 6.484 5.202 25.459 1.00 85.25 215 ILE A CA 1
ATOM 1718 C C . ILE A 1 215 ? 7.676 4.641 24.665 1.00 85.25 215 ILE A C 1
ATOM 1720 O O . ILE A 1 215 ? 8.834 4.718 25.077 1.00 85.25 215 ILE A O 1
A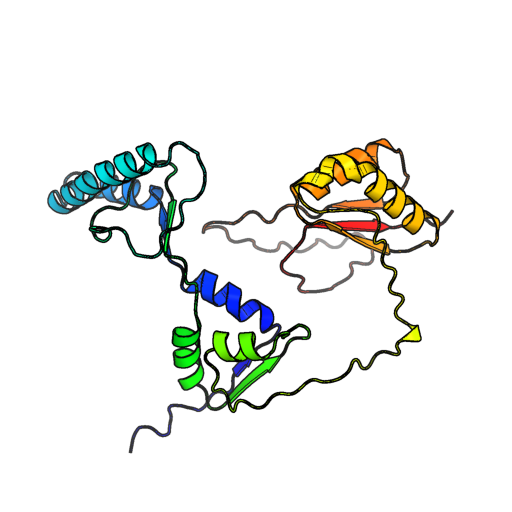TOM 1724 N N . LYS A 1 216 ? 7.398 4.102 23.471 1.00 86.75 216 LYS A N 1
ATOM 1725 C CA . LYS A 1 216 ? 8.388 3.756 22.440 1.00 86.75 216 LYS A CA 1
ATOM 1726 C C . LYS A 1 216 ? 7.943 4.284 21.079 1.00 86.75 216 LYS A C 1
ATOM 1728 O O . LYS A 1 216 ? 6.852 3.960 20.612 1.00 86.75 216 LYS A O 1
ATOM 1733 N N . VAL A 1 217 ? 8.824 5.038 20.427 1.00 86.25 217 VAL A N 1
ATOM 1734 C CA . VAL A 1 217 ? 8.594 5.658 19.115 1.00 86.25 217 VAL A CA 1
ATOM 1735 C C . VAL A 1 217 ? 9.292 4.858 18.016 1.00 86.25 217 VAL A C 1
ATOM 1737 O O . VAL A 1 217 ? 10.469 4.515 18.138 1.00 86.25 217 VAL A O 1
ATOM 1740 N N . GLN A 1 218 ? 8.600 4.585 16.911 1.00 83.12 218 GLN A N 1
ATOM 1741 C CA . GLN A 1 218 ? 9.218 3.997 15.724 1.00 83.12 218 GLN A CA 1
ATOM 1742 C C . GLN A 1 218 ? 10.018 5.041 14.926 1.00 83.12 218 GLN A C 1
ATOM 1744 O O . GLN A 1 218 ? 9.454 5.966 14.340 1.00 83.12 218 GLN A O 1
ATOM 1749 N N . ALA A 1 219 ? 11.335 4.841 14.847 1.00 77.56 219 ALA A N 1
ATOM 1750 C CA . ALA A 1 219 ? 12.236 5.638 14.014 1.00 77.56 219 ALA A CA 1
ATOM 1751 C C . ALA A 1 219 ? 11.893 5.533 12.506 1.00 77.56 219 ALA A C 1
ATOM 1753 O O . ALA A 1 219 ? 11.420 4.483 12.047 1.00 77.56 219 ALA A O 1
ATOM 1754 N N . PRO A 1 220 ? 12.163 6.580 11.701 1.00 72.38 220 PRO A N 1
ATOM 1755 C CA . PRO A 1 220 ? 11.862 6.568 10.278 1.00 72.38 220 PRO A CA 1
ATOM 1756 C C . PRO A 1 220 ? 12.813 5.615 9.550 1.00 72.38 220 PRO A C 1
ATOM 1758 O O . PRO A 1 220 ? 14.021 5.586 9.794 1.00 72.38 220 PRO A O 1
ATOM 1761 N N . ARG A 1 221 ? 12.278 4.816 8.621 1.00 57.00 221 ARG A N 1
ATOM 1762 C CA . ARG A 1 221 ? 13.076 3.817 7.903 1.00 57.00 221 ARG A CA 1
ATOM 1763 C C . ARG A 1 221 ? 13.946 4.486 6.837 1.00 57.00 221 ARG A C 1
ATOM 1765 O O . ARG A 1 221 ? 13.499 4.678 5.708 1.00 57.00 221 ARG A O 1
ATOM 1772 N N . ILE A 1 222 ? 15.193 4.794 7.195 1.00 44.75 222 ILE A N 1
ATOM 1773 C CA . ILE A 1 222 ? 16.219 5.301 6.272 1.00 44.75 222 ILE A CA 1
ATOM 1774 C C . ILE A 1 222 ? 16.276 4.396 5.030 1.00 44.75 222 ILE A C 1
ATOM 1776 O O . ILE A 1 222 ? 16.455 3.178 5.136 1.00 44.75 222 ILE A O 1
ATOM 1780 N N . ARG A 1 223 ? 16.115 4.988 3.840 1.00 38.38 223 ARG A N 1
ATOM 1781 C CA . ARG A 1 223 ? 16.236 4.283 2.557 1.00 38.38 223 ARG A CA 1
ATOM 1782 C C . ARG A 1 223 ? 17.720 4.038 2.274 1.00 38.38 223 ARG A C 1
ATOM 1784 O O . ARG A 1 223 ? 18.377 4.856 1.641 1.00 38.38 223 ARG A O 1
ATOM 1791 N N . VAL A 1 224 ? 18.246 2.921 2.775 1.00 32.47 224 VAL A N 1
ATOM 1792 C CA . VAL A 1 224 ? 19.649 2.521 2.586 1.00 32.47 224 VAL A CA 1
ATOM 1793 C C . VAL A 1 224 ? 19.920 2.231 1.106 1.00 32.47 224 VAL A C 1
ATOM 1795 O O . VAL A 1 224 ? 19.637 1.141 0.608 1.00 32.47 224 VAL A O 1
ATOM 1798 N N . CYS A 1 225 ? 20.499 3.206 0.403 1.00 31.36 225 CYS A N 1
ATOM 1799 C CA . CYS A 1 225 ? 21.213 2.954 -0.846 1.00 31.36 225 CYS A CA 1
ATOM 1800 C C . CYS A 1 225 ? 22.390 1.997 -0.577 1.00 31.36 225 CYS A C 1
ATOM 1802 O O . CYS A 1 225 ? 22.954 1.984 0.518 1.00 31.36 225 CYS A O 1
ATOM 1804 N N . ARG A 1 226 ? 22.734 1.147 -1.555 1.00 32.19 226 ARG A N 1
ATOM 1805 C CA . ARG A 1 226 ? 23.685 0.032 -1.375 1.00 32.19 226 ARG A CA 1
ATOM 1806 C C . ARG A 1 226 ? 25.025 0.487 -0.768 1.00 32.19 226 ARG A C 1
ATOM 1808 O O . ARG A 1 226 ? 25.779 1.177 -1.445 1.00 32.19 226 ARG A O 1
ATOM 1815 N N . HIS A 1 227 ? 25.341 0.015 0.440 1.00 32.66 227 HIS A N 1
ATOM 1816 C CA . HIS A 1 227 ? 26.421 -0.948 0.747 1.00 32.66 227 HIS A CA 1
ATOM 1817 C C . HIS A 1 227 ? 26.666 -1.006 2.268 1.00 32.66 227 HIS A C 1
ATOM 1819 O O . HIS A 1 227 ? 27.146 -0.050 2.863 1.00 32.66 227 HIS A O 1
ATOM 1825 N N . GLY A 1 228 ? 26.381 -2.146 2.905 1.00 27.41 228 GLY A N 1
ATOM 1826 C CA . GLY A 1 228 ? 26.659 -2.349 4.332 1.00 27.41 228 GLY A CA 1
ATOM 1827 C C . GLY A 1 228 ? 26.206 -3.725 4.818 1.00 27.41 228 GLY A C 1
ATOM 1828 O O . GLY A 1 228 ? 25.030 -4.065 4.711 1.00 27.41 228 GLY A O 1
ATOM 1829 N N . ARG A 1 229 ? 27.137 -4.539 5.333 1.00 26.62 229 ARG A N 1
ATOM 1830 C CA . ARG A 1 229 ? 26.825 -5.851 5.925 1.00 26.62 229 ARG A CA 1
ATOM 1831 C C . ARG A 1 229 ? 26.480 -5.658 7.402 1.00 26.62 229 ARG A C 1
ATOM 1833 O O . ARG A 1 229 ? 27.374 -5.387 8.198 1.00 26.62 229 ARG A O 1
ATOM 1840 N N . TYR A 1 230 ? 25.221 -5.848 7.786 1.00 32.78 230 TYR A N 1
ATOM 1841 C CA . TYR A 1 230 ? 24.829 -5.842 9.199 1.00 32.78 230 TYR A CA 1
ATOM 1842 C C . TYR A 1 230 ? 24.934 -7.253 9.784 1.00 32.78 230 TYR A C 1
ATOM 1844 O O . TYR A 1 230 ? 23.993 -8.041 9.753 1.00 32.78 230 TYR A O 1
ATOM 1852 N N . PHE A 1 231 ? 26.131 -7.573 10.275 1.00 25.27 231 PHE A N 1
ATOM 1853 C CA . PHE A 1 231 ? 26.445 -8.831 10.947 1.00 25.27 231 PHE A CA 1
ATOM 1854 C C . PHE A 1 231 ? 25.957 -8.801 12.403 1.00 25.27 231 PHE A C 1
ATOM 1856 O O . PHE A 1 231 ? 26.285 -7.884 13.157 1.00 25.27 231 PHE A O 1
ATOM 1863 N N . TRP A 1 232 ? 25.194 -9.813 12.818 1.00 25.75 232 TRP A N 1
ATOM 1864 C CA . TRP A 1 232 ? 24.705 -9.937 14.192 1.00 25.75 232 TRP A CA 1
ATOM 1865 C C . TRP A 1 232 ? 25.824 -10.424 15.124 1.00 25.75 232 TRP A C 1
ATOM 1867 O O . TRP A 1 232 ? 26.308 -11.546 14.981 1.00 25.75 232 TRP A O 1
ATOM 1877 N N . ARG A 1 233 ? 26.226 -9.606 16.107 1.00 25.42 233 ARG A N 1
ATOM 1878 C CA . ARG A 1 233 ? 27.020 -10.081 17.253 1.00 25.42 233 ARG A CA 1
ATOM 1879 C C . ARG A 1 233 ? 26.078 -10.502 18.378 1.00 25.42 233 ARG A C 1
ATOM 1881 O O . ARG A 1 233 ? 25.325 -9.681 18.894 1.00 25.42 233 ARG A O 1
ATOM 1888 N N . GLY A 1 234 ? 26.139 -11.779 18.744 1.00 28.52 234 GLY A N 1
ATOM 1889 C CA . GLY A 1 234 ? 25.325 -12.350 19.814 1.00 28.52 234 GLY A CA 1
ATOM 1890 C C . GLY A 1 234 ? 25.737 -11.907 21.219 1.00 28.52 234 GLY A C 1
ATOM 1891 O O . GLY A 1 234 ? 26.863 -11.464 21.453 1.00 28.52 234 GLY A O 1
ATOM 1892 N N . ASN A 1 235 ? 24.805 -12.064 22.162 1.00 32.19 235 ASN A N 1
ATOM 1893 C CA . ASN A 1 235 ? 25.021 -11.792 23.583 1.00 32.19 235 ASN A CA 1
ATOM 1894 C C . ASN A 1 235 ? 26.171 -12.629 24.165 1.00 32.19 235 ASN A C 1
ATOM 1896 O O . ASN A 1 235 ? 26.234 -13.841 23.960 1.00 32.19 235 ASN A O 1
ATOM 1900 N N . ARG A 1 236 ? 26.994 -12.003 25.017 1.00 28.72 236 ARG A N 1
ATOM 1901 C CA . ARG A 1 236 ? 27.684 -12.733 26.092 1.00 28.72 236 ARG A CA 1
ATOM 1902 C C . ARG A 1 236 ? 26.644 -13.119 27.163 1.00 28.72 236 ARG A C 1
ATOM 1904 O O . ARG A 1 236 ? 25.740 -12.319 27.419 1.00 28.72 236 ARG A O 1
ATOM 1911 N N . PRO A 1 237 ? 26.732 -14.303 27.793 1.00 31.23 237 PRO A N 1
ATOM 1912 C CA . PRO A 1 237 ? 25.814 -14.684 28.867 1.00 31.23 237 PRO A CA 1
ATOM 1913 C C . PRO A 1 237 ? 26.039 -13.803 30.108 1.00 31.23 237 PRO A C 1
ATOM 1915 O O . PRO A 1 237 ? 27.177 -13.446 30.403 1.00 31.23 237 PRO A O 1
ATOM 1918 N N . GLY A 1 238 ? 24.976 -13.459 30.849 1.00 34.28 238 GLY A N 1
ATOM 1919 C CA . GLY A 1 238 ? 25.148 -12.753 32.131 1.00 34.28 238 GLY A CA 1
ATOM 1920 C C . GLY A 1 238 ? 23.949 -12.018 32.742 1.00 34.28 238 GLY A C 1
ATOM 1921 O O . GLY A 1 238 ? 24.004 -11.707 33.927 1.00 34.28 238 GLY A O 1
ATOM 1922 N N . ARG A 1 239 ? 22.858 -11.733 32.011 1.00 28.12 239 ARG A N 1
ATOM 1923 C CA . ARG A 1 239 ? 21.659 -11.088 32.595 1.00 28.12 239 ARG A CA 1
ATOM 1924 C C . ARG A 1 239 ? 20.369 -11.825 32.243 1.00 28.12 239 ARG A C 1
ATOM 1926 O O . ARG A 1 239 ? 20.104 -12.101 31.078 1.00 28.12 239 ARG A O 1
ATOM 1933 N N . ARG A 1 240 ? 19.571 -12.133 33.273 1.00 30.58 240 ARG A N 1
ATOM 1934 C CA . ARG A 1 240 ? 18.244 -12.753 33.159 1.00 30.58 240 ARG A CA 1
ATOM 1935 C C . ARG A 1 240 ? 17.177 -11.665 33.005 1.00 30.58 240 ARG A C 1
ATOM 1937 O O . ARG A 1 240 ? 16.783 -11.049 33.988 1.00 30.58 240 ARG A O 1
ATOM 1944 N N . SER A 1 241 ? 16.685 -11.462 31.791 1.00 27.70 241 SER A N 1
ATOM 1945 C CA . SER A 1 241 ? 15.396 -10.810 31.532 1.00 27.70 241 SER A CA 1
ATOM 1946 C C . SER A 1 241 ? 14.741 -11.471 30.317 1.00 27.70 241 SER A C 1
ATOM 1948 O O . SER A 1 241 ? 15.430 -11.963 29.421 1.00 27.70 241 SER A O 1
ATOM 1950 N N . ALA A 1 242 ? 13.409 -11.578 30.318 1.00 27.16 242 ALA A N 1
ATOM 1951 C CA . ALA A 1 242 ? 12.678 -12.393 29.348 1.00 27.16 242 ALA A CA 1
ATOM 1952 C C . ALA A 1 242 ? 12.668 -11.744 27.951 1.00 27.16 242 ALA A C 1
ATOM 1954 O O . ALA A 1 242 ? 11.823 -10.909 27.629 1.00 27.16 242 ALA A O 1
ATOM 1955 N N . GLN A 1 243 ? 13.628 -12.136 27.111 1.00 24.08 243 GLN A N 1
ATOM 1956 C CA . GLN A 1 243 ? 13.754 -11.654 25.739 1.00 24.08 243 GLN A CA 1
ATOM 1957 C C . GLN A 1 243 ? 12.696 -12.310 24.837 1.00 24.08 243 GLN A C 1
ATOM 1959 O O . GLN A 1 243 ? 12.892 -13.421 24.342 1.00 24.08 243 GLN A O 1
ATOM 1964 N N . TRP A 1 244 ? 11.582 -11.609 24.606 1.00 30.59 244 TRP A N 1
ATOM 1965 C CA . TRP A 1 244 ? 10.553 -12.035 23.655 1.00 30.59 244 TRP A CA 1
ATOM 1966 C C . TRP A 1 244 ? 11.145 -12.230 22.254 1.00 30.59 244 TRP A C 1
ATOM 1968 O O . TRP A 1 244 ? 11.707 -11.305 21.664 1.00 30.59 244 TRP A O 1
ATOM 1978 N N . ARG A 1 245 ? 11.002 -13.445 21.714 1.00 27.84 245 ARG A N 1
ATOM 1979 C CA . ARG A 1 245 ? 11.342 -13.770 20.326 1.00 27.84 245 ARG A CA 1
ATOM 1980 C C . ARG A 1 245 ? 10.086 -13.639 19.470 1.00 27.84 245 ARG A C 1
ATOM 1982 O O . ARG A 1 245 ? 9.122 -14.361 19.685 1.00 27.84 245 ARG A O 1
ATOM 1989 N N . GLY A 1 246 ? 10.124 -12.748 18.486 1.00 26.52 246 GLY A N 1
ATOM 1990 C CA . GLY A 1 246 ? 9.085 -12.589 17.471 1.00 26.52 246 GLY A CA 1
ATOM 1991 C C . GLY A 1 246 ? 9.716 -12.029 16.204 1.00 26.52 246 GLY A C 1
ATOM 1992 O O . GLY A 1 246 ? 10.352 -10.977 16.246 1.00 26.52 246 GLY A O 1
ATOM 1993 N N . HIS A 1 247 ? 9.615 -12.762 15.098 1.00 27.39 247 HIS A N 1
ATOM 1994 C CA . HIS A 1 247 ? 10.184 -12.357 13.813 1.00 27.39 247 HIS A CA 1
ATOM 1995 C C . HIS A 1 247 ? 9.188 -11.508 13.001 1.00 27.39 247 HIS A C 1
ATOM 1997 O O . HIS A 1 247 ? 7.986 -11.592 13.214 1.00 27.39 247 HIS A O 1
ATOM 2003 N N . HIS A 1 248 ? 9.720 -10.731 12.051 1.00 25.41 248 HIS A N 1
ATOM 2004 C CA . HIS A 1 248 ? 9.013 -10.037 10.961 1.00 25.41 248 HIS A CA 1
ATOM 2005 C C . HIS A 1 248 ? 7.784 -9.171 11.314 1.00 25.41 248 HIS A C 1
ATOM 2007 O O . HIS A 1 248 ? 6.656 -9.639 11.340 1.00 25.41 248 HIS A O 1
ATOM 2013 N N . TRP A 1 249 ? 8.000 -7.851 11.366 1.00 25.92 249 TRP A N 1
ATOM 2014 C CA . TRP A 1 249 ? 6.979 -6.839 11.050 1.00 25.92 249 TRP A CA 1
ATOM 2015 C C . TRP A 1 249 ? 7.554 -5.856 10.024 1.00 25.92 249 TRP A C 1
ATOM 2017 O O . TRP A 1 249 ? 8.717 -5.458 10.137 1.00 25.92 249 TRP A O 1
ATOM 2027 N N . CYS A 1 250 ? 6.797 -5.502 8.977 1.00 22.00 250 CYS A N 1
ATOM 2028 C CA . CYS A 1 25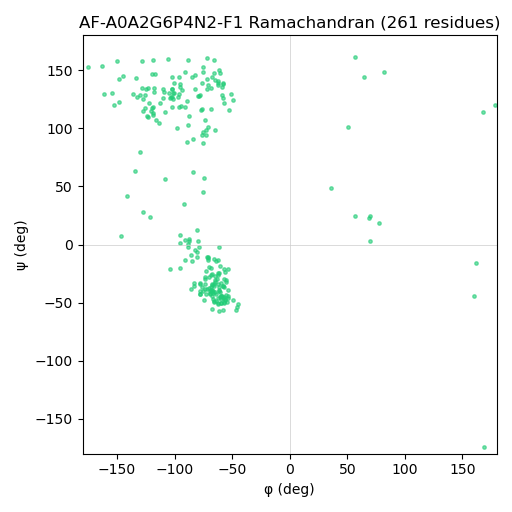0 ? 7.335 -4.716 7.862 1.00 22.00 250 CYS A CA 1
ATOM 2029 C C . CYS A 1 250 ? 6.270 -3.890 7.112 1.00 22.00 250 CYS A C 1
ATOM 2031 O O . CYS A 1 250 ? 5.312 -4.456 6.606 1.00 22.00 250 CYS A O 1
ATOM 2033 N N . ARG A 1 251 ? 6.574 -2.593 6.919 1.00 28.75 251 ARG A N 1
ATOM 2034 C CA . ARG A 1 251 ? 5.856 -1.542 6.151 1.00 28.75 251 ARG A CA 1
ATOM 2035 C C . ARG A 1 251 ? 4.667 -0.829 6.828 1.00 28.75 251 ARG A C 1
ATOM 2037 O O . ARG A 1 251 ? 3.919 -1.411 7.593 1.00 28.75 251 ARG A O 1
ATOM 2044 N N . ALA A 1 252 ? 4.550 0.442 6.412 1.00 27.17 252 ALA A N 1
ATOM 2045 C CA . ALA A 1 252 ? 3.507 1.446 6.653 1.00 27.17 252 ALA A CA 1
ATOM 2046 C C . ALA A 1 252 ? 3.287 1.941 8.099 1.00 27.17 252 ALA A C 1
ATOM 2048 O O . ALA A 1 252 ? 3.406 1.192 9.058 1.00 27.17 252 ALA A O 1
ATOM 2049 N N . ALA A 1 253 ? 2.959 3.239 8.196 1.00 27.16 253 ALA A N 1
ATOM 2050 C CA . ALA A 1 253 ? 2.844 4.048 9.415 1.00 27.16 253 ALA A CA 1
ATOM 2051 C C . ALA A 1 253 ? 4.106 4.104 10.308 1.00 27.16 253 ALA A C 1
ATOM 2053 O O . ALA A 1 253 ? 5.053 3.324 10.182 1.00 27.16 253 ALA A O 1
ATOM 2054 N N . GLY A 1 254 ? 4.137 5.117 11.175 1.00 33.47 254 GLY A N 1
ATOM 2055 C CA . GLY A 1 254 ? 5.035 5.170 12.322 1.00 33.47 254 GLY A CA 1
ATOM 2056 C C . GLY A 1 254 ? 4.226 4.862 13.576 1.00 33.47 254 GLY A C 1
ATOM 2057 O O . GLY A 1 254 ? 3.201 5.507 13.812 1.00 33.47 254 GLY A O 1
ATOM 2058 N N . ASN A 1 255 ? 4.675 3.876 14.346 1.00 41.09 255 ASN A N 1
ATOM 2059 C CA . ASN A 1 255 ? 3.955 3.384 15.512 1.00 41.09 255 ASN A CA 1
ATOM 2060 C C . ASN A 1 255 ? 4.453 4.058 16.793 1.00 41.09 255 ASN A C 1
ATOM 2062 O O . ASN A 1 255 ? 5.661 4.140 17.038 1.00 41.09 255 ASN A O 1
ATOM 2066 N N . LEU A 1 256 ? 3.506 4.457 17.639 1.00 37.59 256 LEU A N 1
ATOM 2067 C CA . LEU A 1 256 ? 3.739 4.767 19.044 1.00 37.59 256 LEU A CA 1
ATOM 2068 C C . LEU A 1 256 ? 3.243 3.579 19.878 1.00 37.59 256 LEU A C 1
ATOM 2070 O O . LEU A 1 256 ? 2.060 3.244 19.826 1.00 37.59 256 LEU A O 1
ATOM 2074 N N . MET A 1 257 ? 4.141 2.930 20.619 1.00 42.41 257 MET A N 1
ATOM 2075 C CA . MET A 1 257 ? 3.777 1.935 21.631 1.00 42.41 257 MET A CA 1
ATOM 2076 C C . MET A 1 257 ? 3.753 2.598 23.003 1.00 42.41 257 MET A C 1
ATOM 2078 O O . MET A 1 257 ? 4.754 3.187 23.401 1.00 42.41 257 MET A O 1
ATOM 2082 N N . ALA A 1 258 ? 2.652 2.450 23.730 1.00 45.12 258 ALA A N 1
ATOM 2083 C CA . ALA A 1 258 ? 2.503 2.925 25.101 1.00 45.12 258 ALA A CA 1
ATOM 2084 C C . ALA A 1 258 ? 2.121 1.755 26.016 1.00 45.12 258 ALA A C 1
ATOM 2086 O O . ALA A 1 258 ? 1.240 0.967 25.664 1.00 45.12 258 ALA A O 1
ATOM 2087 N N . LYS A 1 259 ? 2.760 1.642 27.185 1.00 38.38 259 LYS A N 1
ATOM 2088 C CA . LYS A 1 259 ? 2.323 0.739 28.258 1.00 38.38 259 LYS A CA 1
ATOM 2089 C C . LYS A 1 259 ? 1.843 1.569 29.450 1.00 38.38 259 LYS A C 1
ATOM 2091 O O . LYS A 1 259 ? 2.634 2.329 30.006 1.00 38.38 259 LYS A O 1
ATOM 2096 N N . GLY A 1 260 ? 0.590 1.367 29.858 1.00 34.81 260 GLY A N 1
ATOM 2097 C CA . GLY A 1 260 ? 0.103 1.831 31.158 1.00 34.81 260 GLY A CA 1
ATOM 2098 C C . GLY A 1 260 ? 0.754 1.045 32.301 1.00 34.81 260 GLY A C 1
ATOM 2099 O O . GLY A 1 260 ? 0.890 -0.181 32.225 1.00 34.81 260 GLY A O 1
ATOM 2100 N N . THR A 1 261 ? 1.196 1.751 33.332 1.00 33.78 261 THR A N 1
ATOM 2101 C CA . THR A 1 261 ? 1.602 1.181 34.618 1.00 33.78 261 THR A CA 1
ATOM 2102 C C . THR A 1 261 ? 0.370 0.771 35.425 1.00 33.78 261 THR A C 1
ATOM 2104 O O . THR A 1 261 ? -0.694 1.374 35.299 1.00 33.78 261 THR A O 1
ATOM 2107 N N . ASP A 1 262 ? 0.514 -0.282 36.229 1.00 36.69 262 ASP A N 1
ATOM 2108 C CA . ASP A 1 262 ? -0.428 -0.575 37.308 1.00 36.69 262 ASP A CA 1
ATOM 2109 C C . ASP A 1 262 ? -0.025 0.299 38.510 1.00 36.69 262 ASP A C 1
ATOM 2111 O O . ASP A 1 262 ? 1.171 0.402 38.804 1.00 36.69 262 ASP A O 1
ATOM 2115 N N . SER A 1 263 ? -1.004 0.947 39.147 1.00 33.66 263 SER A N 1
ATOM 2116 C CA . SER A 1 263 ? -0.849 1.824 40.320 1.00 33.66 263 SER A CA 1
ATOM 2117 C C . SER A 1 263 ? -1.102 1.078 41.627 1.00 33.66 263 SER A C 1
ATOM 2119 O O . SER A 1 263 ? -2.216 0.508 41.716 1.00 33.66 263 SER A O 1
#

Radius of gyration: 25.86 Å; Cα contacts (8 Å, |Δi|>4): 236; chains: 1; bounding box: 58×59×68 Å

Sequence (263 aa):
MFEEQKRSHTFLVDEAHNLVDRSREMFSATLSKEPFLTVRRMFKGDLPELHRVMGRINRWFLTMRKQSDSGLPRIEKSAPDGLGPLLWADQFQMTLFCIDPSFQLAAALERSRVAIFFSATLTPMAYFIDMFGCHATTRRLVVPSPFPPQKQCVVICSRISTRYRMRTKTLPEVLDAIGAVLGAKPGNYLFFFPSHEYLTDAHAAFNHTGSDVAIKVQAPRIRVCRHGRYFWRGNRPGRRSAQWRGHHWCRAAGNLMAKGTDS

pLDDT: mean 71.27, std 22.43, range [22.0, 95.75]

Solvent-accessible surface area (backbone atoms only — not comparable to full-atom values): 16884 Å² total; per-residue (Å²): 144,82,68,86,77,60,46,82,42,71,46,76,38,74,57,38,67,52,50,53,62,49,38,20,61,69,65,29,52,75,48,51,25,67,69,52,60,48,53,44,59,72,37,70,70,86,36,61,66,59,38,49,45,61,51,59,8,43,53,47,36,51,52,52,49,72,75,41,81,81,80,62,90,83,84,72,98,62,83,66,89,74,57,90,71,32,75,28,36,89,98,45,73,50,64,57,72,37,88,74,41,16,68,67,36,28,67,55,50,68,51,30,67,46,75,47,77,44,55,100,66,60,74,66,51,64,63,52,37,52,45,49,34,45,62,92,82,58,89,82,86,86,78,78,82,90,66,67,64,92,79,60,87,87,85,82,76,86,85,68,52,80,51,79,98,35,33,86,79,39,42,64,62,53,52,52,54,49,50,53,54,54,72,73,47,78,47,79,46,80,47,80,29,98,39,60,68,60,40,51,54,50,51,54,58,50,61,73,68,71,67,89,52,58,70,46,75,55,76,82,83,75,83,79,69,96,81,82,86,88,77,86,81,77,82,78,88,87,79,94,68,92,77,83,85,79,82,89,86,85,85,79,72,30,44,39,39,39,34,53,69,89,130